Protein AF-0000000067827598 (afdb_homodimer)

Nearest PDB structures (foldseek):
  2auw-assembly1_B  TM=8.686E-01  e=7.154E-04  Nitrosomonas europaea
  5twb-assembly1_A  TM=6.878E-01  e=8.963E-01  Staphylococcus aureus subsp. aureus USA300
  2wv6-assembly2_E  TM=3.781E-01  e=1.624E+00  Citrobacter freundii
  3d0f-assembly1_B  TM=4.182E-01  e=2.613E+00  Nitrosomonas europaea ATCC 19718
  3ue1-assembly1_A  TM=3.881E-01  e=1.829E+00  Acinetobacter baumannii

Structure (mmCIF, N/CA/C/O backbone):
data_AF-0000000067827598-model_v1
#
loop_
_entity.id
_entity.type
_entity.pdbx_description
1 polymer 'Ssl3692 protein'
#
loop_
_atom_site.group_PDB
_atom_site.id
_atom_site.type_symbol
_atom_site.label_atom_id
_atom_site.label_alt_id
_atom_site.label_comp_id
_atom_site.label_asym_id
_atom_site.label_entity_id
_atom_site.label_seq_id
_atom_site.pdbx_PDB_ins_code
_atom_site.Cartn_x
_atom_site.Cartn_y
_atom_site.Cartn_z
_atom_site.occupancy
_atom_site.B_iso_or_equiv
_atom_site.auth_seq_id
_atom_site.auth_comp_id
_atom_site.auth_asym_id
_atom_site.auth_atom_id
_atom_site.pdbx_PDB_model_num
ATOM 1 N N . MET A 1 1 ? -24.5 -16.75 0.569 1 31 1 MET A N 1
ATOM 2 C CA . MET A 1 1 ? -24.031 -15.938 -0.555 1 31 1 MET A CA 1
ATOM 3 C C . MET A 1 1 ? -22.844 -15.078 -0.154 1 31 1 MET A C 1
ATOM 5 O O . MET A 1 1 ? -22.938 -14.25 0.756 1 31 1 MET A O 1
ATOM 9 N N . ASN A 1 2 ? -21.609 -15.5 -0.09 1 41.84 2 ASN A N 1
ATOM 10 C CA . ASN A 1 2 ? -20.453 -14.703 0.293 1 41.84 2 ASN A CA 1
ATOM 11 C C . ASN A 1 2 ? -20.453 -13.352 -0.406 1 41.84 2 ASN A C 1
ATOM 13 O O . ASN A 1 2 ? -20.266 -13.273 -1.623 1 41.84 2 ASN A O 1
ATOM 17 N N . SER A 1 3 ? -21.438 -12.531 -0.166 1 47.91 3 SER A N 1
ATOM 18 C CA . SER A 1 3 ? -21.656 -11.242 -0.818 1 47.91 3 SER A CA 1
ATOM 19 C C . SER A 1 3 ? -20.359 -10.445 -0.927 1 47.91 3 SER A C 1
ATOM 21 O O . SER A 1 3 ? -19.828 -9.977 0.081 1 47.91 3 SER A O 1
ATOM 23 N N . GLN A 1 4 ? -19.578 -10.898 -1.843 1 59.81 4 GLN A N 1
ATOM 24 C CA . GLN A 1 4 ? -18.344 -10.164 -2.145 1 59.81 4 GLN A CA 1
ATOM 25 C C . GLN A 1 4 ? -18.641 -8.695 -2.426 1 59.81 4 GLN A C 1
ATOM 27 O O . GLN A 1 4 ? -19.484 -8.375 -3.266 1 59.81 4 GLN A O 1
ATOM 32 N N . VAL A 1 5 ? -18.562 -7.73 -1.422 1 63.53 5 VAL A N 1
ATOM 33 C CA . VAL A 1 5 ? -18.734 -6.297 -1.637 1 63.53 5 VAL A CA 1
ATOM 34 C C . VAL A 1 5 ? -17.969 -5.871 -2.887 1 63.53 5 VAL A C 1
ATOM 36 O O . VAL A 1 5 ? -16.75 -6.105 -2.994 1 63.53 5 VAL A O 1
ATOM 39 N N . LYS A 1 6 ? -18.781 -5.66 -3.844 1 79.25 6 LYS A N 1
ATOM 40 C CA . LYS A 1 6 ? -18.188 -5.156 -5.074 1 79.25 6 LYS A CA 1
ATOM 41 C C . LYS A 1 6 ? -17.438 -3.852 -4.824 1 79.25 6 LYS A C 1
ATOM 43 O O . LYS A 1 6 ? -18.031 -2.857 -4.406 1 79.25 6 LYS A O 1
ATOM 48 N N . THR A 1 7 ? -16.156 -3.855 -4.941 1 88.25 7 THR A N 1
ATOM 49 C CA . THR A 1 7 ? -15.312 -2.676 -4.75 1 88.25 7 THR A CA 1
ATOM 50 C C . THR A 1 7 ? -14.953 -2.045 -6.09 1 88.25 7 THR A C 1
ATOM 52 O O . THR A 1 7 ? -15.016 -2.703 -7.129 1 88.25 7 THR A O 1
ATOM 55 N N . PRO A 1 8 ? -14.656 -0.75 -6 1 89.19 8 PRO A N 1
ATOM 56 C CA . PRO A 1 8 ? -14.266 -0.115 -7.258 1 89.19 8 PRO A CA 1
ATOM 57 C C . PRO A 1 8 ? -12.867 -0.529 -7.719 1 89.19 8 PRO A C 1
ATOM 59 O O . PRO A 1 8 ? -12.398 -0.077 -8.766 1 89.19 8 PRO A O 1
ATOM 62 N N . TRP A 1 9 ? -12.234 -1.304 -6.992 1 92 9 TRP A N 1
ATOM 63 C CA . TRP A 1 9 ? -10.922 -1.83 -7.359 1 92 9 TRP A CA 1
ATOM 64 C C . TRP A 1 9 ? -10.969 -3.348 -7.508 1 92 9 TRP A C 1
ATOM 66 O O . TRP A 1 9 ? -11.875 -4 -6.988 1 92 9 TRP A O 1
ATOM 76 N N . LEU A 1 10 ? -9.969 -3.848 -8.25 1 93.75 10 LEU A N 1
ATOM 77 C CA . LEU A 1 10 ? -9.852 -5.293 -8.406 1 93.75 10 LEU A CA 1
ATOM 78 C C . LEU A 1 10 ? -9.133 -5.91 -7.207 1 93.75 10 LEU A C 1
ATOM 80 O O . LEU A 1 10 ? -8.094 -5.402 -6.773 1 93.75 10 LEU A O 1
ATOM 84 N N . LYS A 1 11 ? -9.672 -6.953 -6.785 1 96.62 11 LYS A N 1
ATOM 85 C CA . LYS A 1 11 ? -9.094 -7.648 -5.637 1 96.62 11 LYS A CA 1
ATOM 86 C C . LYS A 1 11 ? -8.312 -8.883 -6.074 1 96.62 11 LYS A C 1
ATOM 88 O O . LYS A 1 11 ? -8.727 -9.594 -6.992 1 96.62 11 LYS A O 1
ATOM 93 N N . ALA A 1 12 ? -7.184 -9.102 -5.434 1 98.38 12 ALA A N 1
ATOM 94 C CA . ALA A 1 12 ? -6.57 -10.422 -5.531 1 98.38 12 ALA A CA 1
ATOM 95 C C . ALA A 1 12 ? -7.398 -11.469 -4.797 1 98.38 12 ALA A C 1
ATOM 97 O O . ALA A 1 12 ? -7.922 -11.211 -3.711 1 98.38 12 ALA A O 1
ATOM 98 N N . ILE A 1 13 ? -7.535 -12.656 -5.375 1 97.81 13 ILE A N 1
ATOM 99 C CA . ILE A 1 13 ? -8.336 -13.703 -4.746 1 97.81 13 ILE A CA 1
ATOM 100 C C . ILE A 1 13 ? -7.449 -14.914 -4.441 1 97.81 13 ILE A C 1
ATOM 102 O O . ILE A 1 13 ? -7.844 -15.805 -3.684 1 97.81 13 ILE A O 1
ATOM 106 N N . SER A 1 14 ? -6.277 -14.906 -5.016 1 98.5 14 SER A N 1
ATOM 107 C CA . SER A 1 14 ? -5.312 -15.953 -4.68 1 98.5 14 SER A CA 1
ATOM 108 C C . SER A 1 14 ? -3.883 -15.438 -4.809 1 98.5 14 SER A C 1
ATOM 110 O O . SER A 1 14 ? -3.605 -14.547 -5.613 1 98.5 14 SER A O 1
ATOM 112 N N . VAL A 1 15 ? -2.998 -16 -3.975 1 98.88 15 VAL A N 1
ATOM 113 C CA . VAL A 1 15 ? -1.575 -15.672 -4.008 1 98.88 15 VAL A CA 1
ATOM 114 C C . VAL A 1 15 ? -0.75 -16.938 -3.76 1 98.88 15 VAL A C 1
ATOM 116 O O . VAL A 1 15 ? -1.065 -17.719 -2.867 1 98.88 15 VAL A O 1
ATOM 119 N N . PHE A 1 16 ? 0.181 -17.094 -4.605 1 98.75 16 PHE A N 1
ATOM 120 C CA . PHE A 1 16 ? 1.115 -18.219 -4.492 1 98.75 16 PHE A CA 1
ATOM 121 C C . PHE A 1 16 ? 2.555 -17.734 -4.617 1 98.75 16 PHE A C 1
ATOM 123 O O . PHE A 1 16 ? 2.967 -17.266 -5.676 1 98.75 16 PHE A O 1
ATOM 130 N N . PRO A 1 17 ? 3.312 -17.859 -3.51 1 98.75 17 PRO A N 1
ATOM 131 C CA . PRO A 1 17 ? 4.711 -17.438 -3.578 1 98.75 17 PRO A CA 1
ATOM 132 C C . PRO A 1 17 ? 5.57 -18.344 -4.453 1 98.75 17 PRO A C 1
ATOM 134 O O . PRO A 1 17 ? 5.402 -19.562 -4.43 1 98.75 17 PRO A O 1
ATOM 137 N N . LEU A 1 18 ? 6.414 -17.703 -5.242 1 98.06 18 LEU A N 1
ATOM 138 C CA . LEU A 1 18 ? 7.391 -18.391 -6.09 1 98.06 18 LEU A CA 1
ATOM 139 C C . LEU A 1 18 ? 8.812 -18.078 -5.637 1 98.06 18 LEU A C 1
ATOM 141 O O . LEU A 1 18 ? 9.016 -17.359 -4.656 1 98.06 18 LEU A O 1
ATOM 145 N N . ASP A 1 19 ? 9.766 -18.656 -6.305 1 96.75 19 ASP A N 1
ATOM 146 C CA . ASP A 1 19 ? 11.164 -18.328 -6.031 1 96.75 19 ASP A CA 1
ATOM 147 C C . ASP A 1 19 ? 11.508 -16.922 -6.52 1 96.75 19 ASP A C 1
ATOM 149 O O . ASP A 1 19 ? 10.711 -16.297 -7.215 1 96.75 19 ASP A O 1
ATOM 153 N N . ASN A 1 20 ? 12.656 -16.359 -6.059 1 96.44 20 ASN A N 1
ATOM 154 C CA . ASN A 1 20 ? 13.211 -15.094 -6.52 1 96.44 20 ASN A CA 1
ATOM 155 C C . ASN A 1 20 ? 12.289 -13.922 -6.199 1 96.44 20 ASN A C 1
ATOM 157 O O . ASN A 1 20 ? 12.117 -13.016 -7.023 1 96.44 20 ASN A O 1
ATOM 161 N N . PHE A 1 21 ? 11.562 -14.078 -5.109 1 98.12 21 PHE A N 1
ATOM 162 C CA . PHE A 1 21 ? 10.742 -13.008 -4.559 1 98.12 21 PHE A CA 1
ATOM 163 C C . PHE A 1 21 ? 9.633 -12.625 -5.527 1 98.12 21 PHE A C 1
ATOM 165 O O . PHE A 1 21 ? 9.391 -11.438 -5.758 1 98.12 21 PHE A O 1
ATOM 172 N N . GLN A 1 22 ? 9.109 -13.695 -6.113 1 98.38 22 GLN A N 1
ATOM 173 C CA . GLN A 1 22 ? 7.969 -13.5 -7.004 1 98.38 22 GLN A CA 1
ATOM 174 C C . GLN A 1 22 ? 6.695 -14.086 -6.398 1 98.38 22 GLN A C 1
ATOM 176 O O . GLN A 1 22 ? 6.75 -15.016 -5.594 1 98.38 22 GLN A O 1
ATOM 181 N N . LEU A 1 23 ? 5.57 -13.477 -6.777 1 98.75 23 LEU A N 1
ATOM 182 C CA . LEU A 1 23 ? 4.246 -13.969 -6.41 1 98.75 23 LEU A CA 1
ATOM 183 C C . LEU A 1 23 ? 3.391 -14.203 -7.652 1 98.75 23 LEU A C 1
ATOM 185 O O . LEU A 1 23 ? 3.334 -13.352 -8.539 1 98.75 23 LEU A O 1
ATOM 189 N N . GLN A 1 24 ? 2.748 -15.344 -7.734 1 98.69 24 GLN A N 1
ATOM 190 C CA . GLN A 1 24 ? 1.65 -15.547 -8.672 1 98.69 24 GLN A CA 1
ATOM 191 C C . GLN A 1 24 ? 0.309 -15.195 -8.039 1 98.69 24 GLN A C 1
ATOM 193 O O . GLN A 1 24 ? -0.043 -15.734 -6.984 1 98.69 24 GLN A O 1
ATOM 198 N N . ILE A 1 25 ? -0.353 -14.305 -8.703 1 98.56 25 ILE A N 1
ATOM 199 C CA . ILE A 1 25 ? -1.642 -13.922 -8.133 1 98.56 25 ILE A CA 1
ATOM 200 C C . ILE A 1 25 ? -2.736 -14.078 -9.188 1 98.56 25 ILE A C 1
ATOM 202 O O . ILE A 1 25 ? -2.455 -14.078 -10.383 1 98.56 25 ILE A O 1
ATOM 206 N N . LYS A 1 26 ? -3.969 -14.234 -8.68 1 98.38 26 LYS A N 1
ATOM 207 C CA . LYS A 1 26 ? -5.184 -14.156 -9.484 1 98.38 26 LYS A CA 1
ATOM 208 C C . LYS A 1 26 ? -6.102 -13.039 -8.984 1 98.38 26 LYS A C 1
ATOM 210 O O . LYS A 1 26 ? -6.293 -12.883 -7.773 1 98.38 26 LYS A O 1
ATOM 215 N N . LEU A 1 27 ? -6.57 -12.312 -9.984 1 97.44 27 LEU A N 1
ATOM 216 C CA . LEU A 1 27 ? -7.527 -11.266 -9.656 1 97.44 27 LEU A CA 1
ATOM 217 C C . LEU A 1 27 ? -8.961 -11.766 -9.82 1 97.44 27 LEU A C 1
ATOM 219 O O . LEU A 1 27 ? -9.195 -12.789 -10.461 1 97.44 27 LEU A O 1
ATOM 223 N N . GLU A 1 28 ? -9.867 -11.094 -9.141 1 96.75 28 GLU A N 1
ATOM 224 C CA . GLU A 1 28 ? -11.266 -11.523 -9.133 1 96.75 28 GLU A CA 1
ATOM 225 C C . GLU A 1 28 ? -11.852 -11.492 -10.547 1 96.75 28 GLU A C 1
ATOM 227 O O . GLU A 1 28 ? -12.867 -12.148 -10.812 1 96.75 28 GLU A O 1
ATOM 232 N N . ASN A 1 29 ? -11.281 -10.734 -11.461 1 96.19 29 ASN A N 1
ATOM 233 C CA . ASN A 1 29 ? -11.766 -10.711 -12.836 1 96.19 29 ASN A CA 1
ATOM 234 C C . ASN A 1 29 ? -11.18 -11.859 -13.656 1 96.19 29 ASN A C 1
ATOM 236 O O . ASN A 1 29 ? -11.391 -11.93 -14.867 1 96.19 29 ASN A O 1
ATOM 240 N N . GLY A 1 30 ? -10.352 -12.594 -13.039 1 96.38 30 GLY A N 1
ATOM 241 C CA . GLY A 1 30 ? -9.805 -13.758 -13.695 1 96.38 30 GLY A CA 1
ATOM 242 C C . GLY A 1 30 ? -8.391 -13.547 -14.203 1 96.38 30 GLY A C 1
ATOM 243 O O . GLY A 1 30 ? -7.707 -14.5 -14.586 1 96.38 30 GLY A O 1
ATOM 244 N N . GLN A 1 31 ? -7.945 -12.344 -14.234 1 95.62 31 GLN A N 1
ATOM 245 C CA . GLN A 1 31 ? -6.578 -12.055 -14.664 1 95.62 31 GLN A CA 1
ATOM 246 C C . GLN A 1 31 ? -5.559 -12.672 -13.711 1 95.62 31 GLN A C 1
ATOM 248 O O . GLN A 1 31 ? -5.75 -12.648 -12.492 1 95.62 31 GLN A O 1
ATOM 253 N N . GLU A 1 32 ? -4.547 -13.211 -14.352 1 95.94 32 GLU A N 1
ATOM 254 C CA . GLU A 1 32 ? -3.43 -13.75 -13.586 1 95.94 32 GLU A CA 1
ATOM 255 C C . GLU A 1 32 ? -2.152 -12.953 -13.828 1 95.94 32 GLU A C 1
ATOM 257 O O . GLU A 1 32 ? -1.855 -12.578 -14.969 1 95.94 32 GLU A O 1
ATOM 262 N N . LEU A 1 33 ? -1.423 -12.641 -12.742 1 96.56 33 LEU A N 1
ATOM 263 C CA . LEU A 1 33 ? -0.202 -11.844 -12.82 1 96.56 33 LEU A CA 1
ATOM 264 C C . LEU A 1 33 ? 0.94 -12.531 -12.078 1 96.56 33 LEU A C 1
ATOM 266 O O . LEU A 1 33 ? 0.708 -13.25 -11.102 1 96.56 33 LEU A O 1
ATOM 270 N N . ILE A 1 34 ? 2.129 -12.367 -12.547 1 97.88 34 ILE A N 1
ATOM 271 C CA . ILE A 1 34 ? 3.342 -12.633 -11.781 1 97.88 34 ILE A CA 1
ATOM 272 C C . ILE A 1 34 ? 3.947 -11.312 -11.305 1 97.88 34 ILE A C 1
ATOM 274 O O . ILE A 1 34 ? 4.312 -10.461 -12.117 1 97.88 34 ILE A O 1
ATOM 278 N N . LEU A 1 35 ? 3.984 -11.141 -10.008 1 98.25 35 LEU A N 1
ATOM 279 C CA . LEU A 1 35 ? 4.602 -9.961 -9.406 1 98.25 35 LEU A CA 1
ATOM 280 C C . LEU A 1 35 ? 6.07 -10.219 -9.094 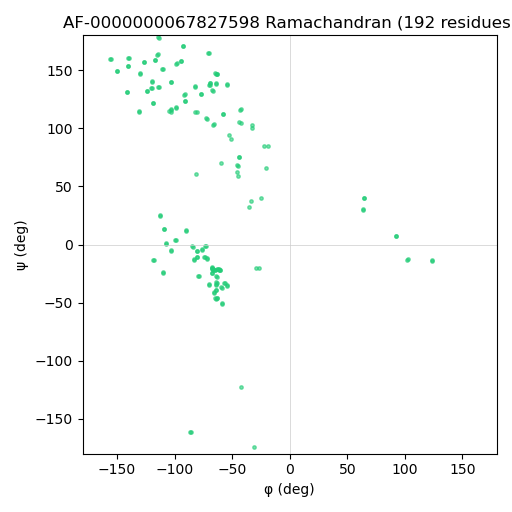1 98.25 35 LEU A C 1
ATOM 282 O O . LEU A 1 35 ? 6.414 -11.234 -8.484 1 98.25 35 LEU A O 1
ATOM 286 N N . ASP A 1 36 ? 6.914 -9.344 -9.539 1 97.75 36 ASP A N 1
ATOM 287 C CA . ASP A 1 36 ? 8.328 -9.391 -9.188 1 97.75 36 ASP A CA 1
ATOM 288 C C . ASP A 1 36 ? 8.68 -8.344 -8.133 1 97.75 36 ASP A C 1
ATOM 290 O O . ASP A 1 36 ? 8.648 -7.141 -8.414 1 97.75 36 ASP A O 1
ATOM 294 N N . LEU A 1 37 ? 9.07 -8.797 -6.93 1 97.69 37 LEU A N 1
ATOM 295 C CA . LEU A 1 37 ? 9.281 -7.871 -5.82 1 97.69 37 LEU A CA 1
ATOM 296 C C . LEU A 1 37 ? 10.766 -7.738 -5.496 1 97.69 37 LEU A C 1
ATOM 298 O O . LEU A 1 37 ? 11.133 -7.16 -4.473 1 97.69 37 LEU A O 1
ATOM 302 N N . GLN A 1 38 ? 11.555 -8.18 -6.316 1 96.44 38 GLN A N 1
ATOM 303 C CA . GLN A 1 38 ? 12.992 -8.18 -6.055 1 96.44 38 GLN A CA 1
ATOM 304 C C . GLN A 1 38 ? 13.5 -6.766 -5.805 1 96.44 38 GLN A C 1
ATOM 306 O O . GLN A 1 38 ? 14.156 -6.504 -4.793 1 96.44 38 GLN A O 1
ATOM 311 N N . THR A 1 39 ? 13.203 -5.824 -6.684 1 95.38 39 THR A N 1
ATOM 312 C CA . THR A 1 39 ? 13.727 -4.465 -6.617 1 95.38 39 THR A CA 1
ATOM 313 C C . THR A 1 39 ? 13.227 -3.756 -5.359 1 95.38 39 THR A C 1
ATOM 315 O O . THR A 1 39 ? 14.016 -3.154 -4.625 1 95.38 39 THR A O 1
ATOM 318 N N . ILE A 1 40 ? 11.914 -3.857 -5.074 1 95.06 40 ILE A N 1
ATOM 319 C CA . ILE A 1 40 ? 11.359 -3.119 -3.945 1 95.06 40 ILE A CA 1
ATOM 320 C C . ILE A 1 40 ? 11.867 -3.719 -2.637 1 95.06 40 ILE A C 1
ATOM 322 O O . ILE A 1 40 ? 12.109 -2.994 -1.667 1 95.06 40 ILE A O 1
ATOM 326 N N . ILE A 1 41 ? 12.055 -4.969 -2.576 1 96.56 41 ILE A N 1
ATOM 327 C CA . ILE A 1 41 ? 12.602 -5.621 -1.389 1 96.56 41 ILE A CA 1
ATOM 328 C C . ILE A 1 41 ? 14.023 -5.137 -1.137 1 96.56 41 ILE A C 1
ATOM 330 O O . ILE A 1 41 ? 14.422 -4.926 0.012 1 96.56 41 ILE A O 1
ATOM 334 N N . GLU A 1 42 ? 14.719 -4.871 -2.113 1 94.5 42 GLU A N 1
ATOM 335 C CA . GLU A 1 42 ? 16.109 -4.438 -2 1 94.5 42 GLU A CA 1
ATOM 336 C C . GLU A 1 42 ? 16.203 -2.955 -1.645 1 94.5 42 GLU A C 1
ATOM 338 O O . GLU A 1 42 ? 17.141 -2.527 -0.968 1 94.5 42 GLU A O 1
ATOM 343 N N . THR A 1 43 ? 15.227 -2.205 -2.008 1 93.94 43 THR A N 1
ATOM 344 C CA . THR A 1 43 ? 15.391 -0.756 -1.954 1 93.94 43 THR A CA 1
ATOM 345 C C . THR A 1 43 ? 14.539 -0.154 -0.84 1 93.94 43 THR A C 1
ATOM 347 O O . THR A 1 43 ? 14.836 0.938 -0.35 1 93.94 43 THR A O 1
ATOM 350 N N . ASN A 1 44 ? 13.508 -0.812 -0.464 1 93.12 44 ASN A N 1
ATOM 351 C CA . ASN A 1 44 ? 12.625 -0.281 0.567 1 93.12 44 ASN A CA 1
ATOM 352 C C . ASN A 1 44 ? 12.93 -0.883 1.935 1 93.12 44 ASN A C 1
ATOM 354 O O . ASN A 1 44 ? 12.672 -2.064 2.17 1 93.12 44 ASN A O 1
ATOM 358 N N . ASP A 1 45 ? 13.305 -0.057 2.844 1 91.62 45 ASP A N 1
ATOM 359 C CA . ASP A 1 45 ? 13.75 -0.505 4.16 1 91.62 45 ASP A CA 1
ATOM 360 C C . ASP A 1 45 ? 12.594 -1.118 4.949 1 91.62 45 ASP A C 1
ATOM 362 O O . ASP A 1 45 ? 12.812 -1.907 5.871 1 91.62 45 ASP A O 1
ATOM 366 N N . ASN A 1 46 ? 11.422 -0.787 4.586 1 93.44 46 ASN A N 1
ATOM 367 C CA . ASN A 1 46 ? 10.266 -1.325 5.293 1 93.44 46 ASN A CA 1
ATOM 368 C C . ASN A 1 46 ? 10.023 -2.791 4.941 1 93.44 46 ASN A C 1
ATOM 370 O O . ASN A 1 46 ? 9.242 -3.475 5.609 1 93.44 46 ASN A O 1
ATOM 374 N N . TYR A 1 47 ? 10.703 -3.279 3.939 1 96.88 47 TYR A N 1
ATOM 375 C CA . TYR A 1 47 ? 10.453 -4.641 3.473 1 96.88 47 TYR A CA 1
ATOM 376 C C . TYR A 1 47 ? 11.648 -5.539 3.754 1 96.88 47 TYR A C 1
ATOM 378 O O . TYR A 1 47 ? 11.828 -6.57 3.1 1 96.88 47 TYR A O 1
ATOM 386 N N . TRP A 1 48 ? 12.445 -5.195 4.723 1 95.75 48 TRP A N 1
ATOM 387 C CA . TRP A 1 48 ? 13.688 -5.914 4.988 1 95.75 48 TRP A CA 1
ATOM 388 C C . TRP A 1 48 ? 13.406 -7.359 5.387 1 95.75 48 TRP A C 1
ATOM 390 O O . TRP A 1 48 ? 14.164 -8.266 5.035 1 95.75 48 TRP A O 1
ATOM 400 N N . ARG A 1 49 ? 12.305 -7.695 6.074 1 97.94 49 ARG A N 1
ATOM 401 C CA . ARG A 1 49 ? 12 -9.055 6.5 1 97.94 49 ARG A CA 1
ATOM 402 C C . ARG A 1 49 ? 11.703 -9.953 5.305 1 97.94 49 ARG A C 1
ATOM 404 O O . ARG A 1 49 ? 11.891 -11.172 5.367 1 97.94 49 ARG A O 1
ATOM 411 N N . LEU A 1 50 ? 11.289 -9.352 4.234 1 98.5 50 LEU A N 1
ATOM 412 C CA . LEU A 1 50 ? 10.914 -10.109 3.045 1 98.5 50 LEU A CA 1
ATOM 413 C C . LEU A 1 50 ? 12.156 -10.688 2.363 1 98.5 50 LEU A C 1
ATOM 415 O O . LEU A 1 50 ? 12.047 -11.57 1.511 1 98.5 50 LEU A O 1
ATOM 419 N N . LYS A 1 51 ? 13.305 -10.188 2.809 1 98 51 LYS A N 1
ATOM 420 C CA . LYS A 1 51 ? 14.539 -10.742 2.266 1 98 51 LYS A CA 1
ATOM 421 C C . LYS A 1 51 ? 14.734 -12.195 2.703 1 98 51 LYS A C 1
ATOM 423 O O . LYS A 1 51 ? 15.523 -12.93 2.109 1 98 51 LYS A O 1
ATOM 428 N N . ASN A 1 52 ? 14.055 -12.516 3.73 1 98.31 52 ASN A N 1
ATOM 429 C CA . ASN A 1 52 ? 14.016 -13.914 4.16 1 98.31 52 ASN A CA 1
ATOM 430 C C . ASN A 1 52 ? 1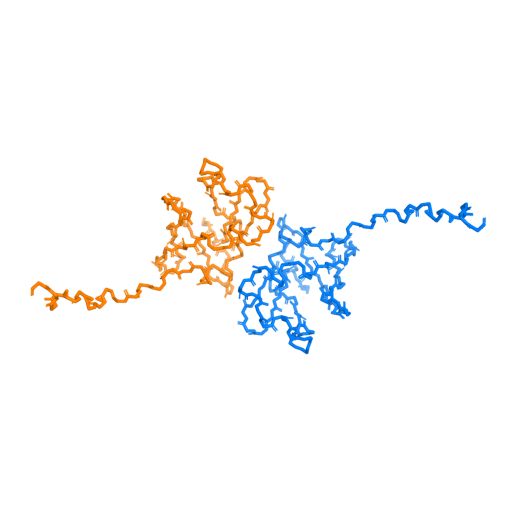3.016 -14.719 3.348 1 98.31 52 ASN A C 1
ATOM 432 O O . ASN A 1 52 ? 11.805 -14.516 3.465 1 98.31 52 ASN A O 1
ATOM 436 N N . PRO A 1 53 ? 13.547 -15.672 2.578 1 97.94 53 PRO A N 1
ATOM 437 C CA . PRO A 1 53 ? 12.648 -16.406 1.69 1 97.94 53 PRO A CA 1
ATOM 438 C C . PRO A 1 53 ? 11.547 -17.141 2.449 1 97.94 53 PRO A C 1
ATOM 440 O O . PRO A 1 53 ? 10.422 -17.266 1.945 1 97.94 53 PRO A O 1
ATOM 443 N N . ARG A 1 54 ? 11.836 -17.672 3.582 1 98.44 54 ARG A N 1
ATOM 444 C CA . ARG A 1 54 ? 10.82 -18.359 4.367 1 98.44 54 ARG A CA 1
ATOM 445 C C . ARG A 1 54 ? 9.711 -17.406 4.789 1 98.44 54 ARG A C 1
ATOM 447 O O . ARG A 1 54 ? 8.531 -17.766 4.746 1 98.44 54 ARG A O 1
ATOM 454 N N . TYR A 1 55 ? 10.039 -16.266 5.266 1 98.81 55 TYR A N 1
ATOM 455 C CA . TYR A 1 55 ? 9.047 -15.258 5.637 1 98.81 55 TYR A CA 1
ATOM 456 C C . TYR A 1 55 ? 8.297 -14.766 4.41 1 98.81 55 TYR A C 1
ATOM 458 O O . TYR A 1 55 ? 7.074 -14.594 4.453 1 98.81 55 TYR A O 1
ATOM 466 N N . PHE A 1 56 ? 9.039 -14.555 3.285 1 98.81 56 PHE A N 1
ATOM 467 C CA . PHE A 1 56 ? 8.43 -14.109 2.037 1 98.81 56 PHE A CA 1
ATOM 468 C C . PHE A 1 56 ? 7.293 -15.039 1.626 1 98.81 56 PHE A C 1
ATOM 470 O O . PHE A 1 56 ? 6.258 -14.586 1.136 1 98.81 56 PHE A O 1
ATOM 477 N N . ARG A 1 57 ? 7.41 -16.234 1.864 1 98.81 57 ARG A N 1
ATOM 478 C CA . ARG A 1 57 ? 6.465 -17.25 1.405 1 98.81 57 ARG A CA 1
ATOM 479 C C . ARG A 1 57 ? 5.188 -17.219 2.242 1 98.81 57 ARG A C 1
ATOM 481 O O . ARG A 1 57 ? 4.227 -17.938 1.938 1 98.81 57 ARG A O 1
ATOM 488 N N . GLN A 1 58 ? 5.125 -16.453 3.217 1 98.81 58 GLN A N 1
ATOM 489 C CA . GLN A 1 58 ? 3.953 -16.391 4.082 1 98.81 58 GLN A CA 1
ATOM 490 C C . GLN A 1 58 ? 2.949 -15.359 3.572 1 98.81 58 GLN A C 1
ATOM 492 O O . GLN A 1 58 ? 1.979 -15.039 4.258 1 98.81 58 GLN A O 1
ATOM 497 N N . ALA A 1 59 ? 3.145 -14.898 2.385 1 98.88 59 ALA A N 1
ATOM 498 C CA . ALA A 1 59 ? 2.238 -13.938 1.765 1 98.88 59 ALA A CA 1
ATOM 499 C C . ALA A 1 59 ? 0.802 -14.453 1.771 1 98.88 59 ALA A C 1
ATOM 501 O O . ALA A 1 59 ? 0.558 -15.625 1.505 1 98.88 59 ALA A O 1
ATOM 502 N N . GLN A 1 60 ? -0.115 -13.516 2.1 1 98.69 60 GLN A N 1
ATOM 503 C CA . GLN A 1 60 ? -1.541 -13.82 2.096 1 98.69 60 GLN A CA 1
ATOM 504 C 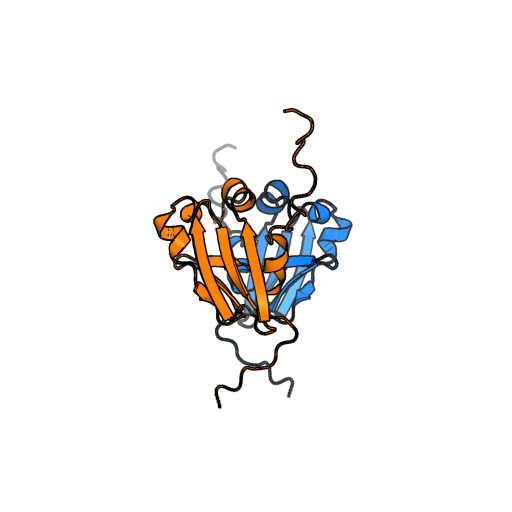C . GLN A 1 60 ? -2.354 -12.664 1.525 1 98.69 60 GLN A C 1
ATOM 506 O O . GLN A 1 60 ? -1.895 -11.523 1.52 1 98.69 60 GLN A O 1
ATOM 511 N N . ILE A 1 61 ? -3.564 -13.008 1.109 1 98.44 61 ILE A N 1
ATOM 512 C CA . ILE A 1 61 ? -4.488 -11.961 0.683 1 98.44 61 ILE A CA 1
ATOM 513 C C . ILE A 1 61 ? -5.074 -11.266 1.906 1 98.44 61 ILE A C 1
ATOM 515 O O . ILE A 1 61 ? -5.516 -11.922 2.854 1 98.44 61 ILE A O 1
ATOM 519 N N . ASP A 1 62 ? -4.98 -9.992 1.841 1 96.5 62 ASP A N 1
ATOM 520 C CA . ASP A 1 62 ? -5.57 -9.258 2.957 1 96.5 62 ASP A CA 1
ATOM 521 C C . ASP A 1 62 ? -7.02 -8.875 2.658 1 96.5 62 ASP A C 1
ATOM 523 O O . ASP A 1 62 ? -7.516 -9.117 1.557 1 96.5 62 ASP A O 1
ATOM 527 N N . PRO A 1 63 ? -7.812 -8.352 3.615 1 92.56 63 PRO A N 1
ATOM 528 C CA . PRO A 1 63 ? -9.242 -8.078 3.461 1 92.56 63 PRO A CA 1
ATOM 529 C C . PRO A 1 63 ? -9.539 -7.07 2.352 1 92.56 63 PRO A C 1
ATOM 531 O O . PRO A 1 63 ? -10.648 -7.031 1.823 1 92.56 63 PRO A O 1
ATOM 534 N N . LEU A 1 64 ? -8.594 -6.262 1.976 1 92.94 64 LEU A N 1
ATOM 535 C CA . LEU A 1 64 ? -8.766 -5.266 0.924 1 92.94 64 LEU A CA 1
ATOM 536 C C . LEU A 1 64 ? -8.562 -5.887 -0.453 1 92.94 64 LEU A C 1
ATOM 538 O O . LEU A 1 64 ? -8.875 -5.266 -1.472 1 92.94 64 LEU A O 1
ATOM 542 N N . GLY A 1 65 ? -8.031 -7.074 -0.438 1 96.31 65 GLY A N 1
ATOM 543 C CA . GLY A 1 65 ? -7.68 -7.707 -1.699 1 96.31 65 GLY A CA 1
ATOM 544 C C . GLY A 1 65 ? -6.246 -7.441 -2.119 1 96.31 65 GLY A C 1
ATOM 545 O O . GLY A 1 65 ? -5.883 -7.66 -3.277 1 96.31 65 GLY A O 1
ATOM 546 N N . GLY A 1 66 ? -5.449 -6.848 -1.313 1 97.81 66 GLY A N 1
ATOM 547 C CA . GLY A 1 66 ? -4.012 -6.746 -1.5 1 97.81 66 GLY A CA 1
ATOM 548 C C . GLY A 1 66 ? -3.256 -7.949 -0.966 1 97.81 66 GLY A C 1
ATOM 549 O O . GLY A 1 66 ? -3.797 -9.055 -0.909 1 97.81 66 GLY A O 1
ATOM 550 N N . ILE A 1 67 ? -1.988 -7.75 -0.752 1 98.75 67 ILE A N 1
ATOM 551 C CA . ILE A 1 67 ? -1.146 -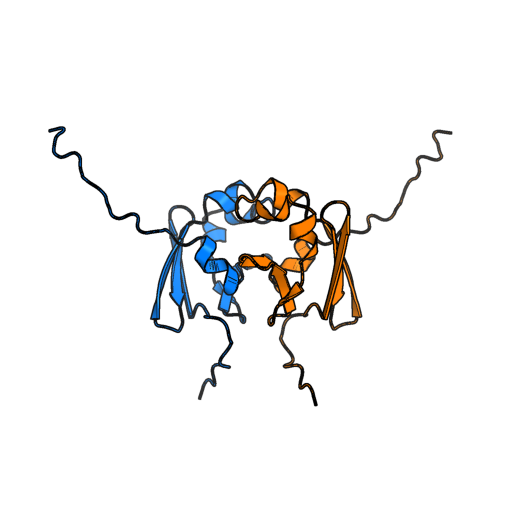8.797 -0.185 1 98.75 67 ILE A CA 1
ATOM 552 C C . ILE A 1 67 ? -0.541 -8.32 1.132 1 98.75 67 ILE A C 1
ATOM 554 O O . ILE A 1 67 ? -0.123 -7.164 1.245 1 98.75 67 ILE A O 1
ATOM 558 N N . ALA A 1 68 ? -0.48 -9.211 2.082 1 98.5 68 ALA A N 1
ATOM 559 C CA . ALA A 1 68 ? 0.077 -8.859 3.387 1 98.5 68 ALA A CA 1
ATOM 560 C C . ALA A 1 68 ? 0.92 -10 3.947 1 98.5 68 ALA A C 1
ATOM 562 O O . ALA A 1 68 ? 0.692 -11.172 3.621 1 98.5 68 ALA A O 1
ATOM 563 N N . TRP A 1 69 ? 1.877 -9.672 4.789 1 98.62 69 TRP A N 1
ATOM 564 C CA . TRP A 1 69 ? 2.688 -10.609 5.555 1 98.62 69 TRP A CA 1
ATOM 565 C C . TRP A 1 69 ? 2.424 -10.461 7.051 1 98.62 69 TRP A C 1
ATOM 567 O O . TRP A 1 69 ? 1.876 -9.453 7.496 1 98.62 69 TRP A O 1
ATOM 577 N N . PRO A 1 70 ? 2.824 -11.422 7.84 1 98 70 PRO A N 1
ATOM 578 C CA . PRO A 1 70 ? 2.445 -11.484 9.258 1 98 70 PRO A CA 1
ATOM 579 C C . PRO A 1 70 ? 2.992 -10.305 10.062 1 98 70 PRO A C 1
ATOM 581 O O . PRO A 1 70 ? 2.363 -9.875 11.031 1 98 70 PRO A O 1
ATOM 584 N N . GLU A 1 71 ? 4.09 -9.742 9.625 1 97.19 71 GLU A N 1
ATOM 585 C CA . GLU A 1 71 ? 4.723 -8.742 10.484 1 97.19 71 GLU A CA 1
ATOM 586 C C . GLU A 1 71 ? 4.371 -7.328 10.039 1 97.19 71 GLU A C 1
ATOM 588 O O . GLU A 1 71 ? 4.93 -6.355 10.547 1 97.19 71 GLU A O 1
ATOM 593 N N . GLY A 1 72 ? 3.531 -7.156 9.047 1 95.69 72 GLY A N 1
ATOM 594 C CA . GLY A 1 72 ? 2.969 -5.836 8.828 1 95.69 72 GLY A CA 1
ATOM 595 C C . GLY A 1 72 ? 3.221 -5.305 7.43 1 95.69 72 GLY A C 1
ATOM 596 O O . GLY A 1 72 ? 2.596 -4.328 7.008 1 95.69 72 GLY A O 1
ATOM 597 N N . GLU A 1 73 ? 4.125 -5.918 6.668 1 97.19 73 GLU A N 1
ATOM 598 C CA . GLU A 1 73 ? 4.309 -5.5 5.281 1 97.19 73 GLU A CA 1
ATOM 599 C C . GLU A 1 73 ? 3.053 -5.762 4.457 1 97.19 73 GLU A C 1
ATOM 601 O O . GLU A 1 73 ? 2.322 -6.719 4.711 1 97.19 73 GLU A O 1
ATOM 606 N N . ASP A 1 74 ? 2.816 -4.887 3.494 1 97.5 74 ASP A N 1
ATOM 607 C CA . ASP A 1 74 ? 1.665 -5.129 2.633 1 97.5 74 ASP A CA 1
ATOM 608 C C . ASP A 1 74 ? 1.849 -4.461 1.271 1 97.5 74 ASP A C 1
ATOM 610 O O . ASP A 1 74 ? 2.783 -3.68 1.077 1 97.5 74 ASP A O 1
ATOM 614 N N . LEU A 1 75 ? 1.146 -4.898 0.315 1 97.62 75 LEU A N 1
ATOM 615 C CA . LEU A 1 75 ? 0.913 -4.309 -0.999 1 97.62 75 LEU A CA 1
ATOM 616 C C . LEU A 1 75 ? -0.568 -4.008 -1.206 1 97.62 75 LEU A C 1
ATOM 618 O O . LEU A 1 75 ? -1.403 -4.914 -1.132 1 97.62 75 LEU A O 1
ATOM 622 N N . SER A 1 76 ? -0.86 -2.738 -1.474 1 97.44 76 SER A N 1
ATOM 623 C CA . SER A 1 76 ? -2.242 -2.357 -1.745 1 97.44 76 SER A CA 1
ATOM 624 C C . SER A 1 76 ? -2.766 -3.035 -3.008 1 97.44 76 SER A C 1
ATOM 626 O O . SER A 1 76 ? -2.016 -3.238 -3.965 1 97.44 76 SER A O 1
ATOM 628 N N . PRO A 1 77 ? -4.117 -3.34 -2.967 1 97.25 77 PRO A N 1
ATOM 629 C CA . PRO A 1 77 ? -4.684 -3.883 -4.207 1 97.25 77 PRO A CA 1
ATOM 630 C C . PRO A 1 77 ? -4.477 -2.959 -5.402 1 97.25 77 PRO A C 1
ATOM 632 O O . PRO A 1 77 ? -4.238 -3.432 -6.52 1 97.25 77 PRO A O 1
ATOM 635 N N . THR A 1 78 ? -4.48 -1.677 -5.195 1 95 78 THR A N 1
ATOM 636 C CA . THR A 1 78 ? -4.371 -0.713 -6.285 1 95 78 THR A CA 1
ATOM 637 C C . THR A 1 78 ? -2.918 -0.542 -6.715 1 95 78 THR A C 1
ATOM 639 O O . THR A 1 78 ? -2.641 0.025 -7.773 1 95 78 THR A O 1
ATOM 642 N N . GLY A 1 79 ? -1.996 -1.075 -5.945 1 95.44 79 GLY A N 1
ATOM 643 C CA . GLY A 1 79 ? -0.581 -0.959 -6.262 1 95.44 79 GLY A CA 1
ATOM 644 C C . GLY A 1 79 ? 0.005 -2.227 -6.852 1 95.44 79 GLY A C 1
ATOM 645 O O . GLY A 1 79 ? 1.133 -2.225 -7.352 1 95.44 79 GLY A O 1
ATOM 646 N N . LEU A 1 80 ? -0.725 -3.293 -6.945 1 97.12 80 LEU A N 1
ATOM 647 C CA . LEU A 1 80 ? -0.192 -4.602 -7.312 1 97.12 80 LEU A CA 1
ATOM 648 C C . LEU A 1 80 ? 0.366 -4.586 -8.727 1 97.12 80 LEU A C 1
ATOM 650 O O . LEU A 1 80 ? 1.422 -5.164 -8.992 1 97.12 80 LEU A O 1
ATOM 654 N N . GLU A 1 81 ? -0.294 -3.91 -9.602 1 94.56 81 GLU A N 1
ATOM 655 C CA . GLU A 1 81 ? 0.09 -3.945 -11.016 1 94.56 81 GLU A CA 1
ATOM 656 C C . GLU A 1 81 ? 1.469 -3.328 -11.227 1 94.56 81 GLU A C 1
ATOM 658 O O . GLU A 1 81 ? 2.131 -3.604 -12.227 1 94.56 81 GLU A O 1
ATOM 663 N N . ARG A 1 82 ? 1.896 -2.512 -10.32 1 94.19 82 ARG A N 1
ATOM 664 C CA . ARG A 1 82 ? 3.203 -1.869 -10.414 1 94.19 82 ARG A CA 1
ATOM 665 C C . ARG A 1 82 ? 4.324 -2.902 -10.375 1 94.19 82 ARG A C 1
ATOM 667 O O . ARG A 1 82 ? 5.43 -2.645 -10.852 1 94.19 82 ARG A O 1
ATOM 674 N N . TYR A 1 83 ? 4.027 -4.066 -9.852 1 96.38 83 TYR A N 1
ATOM 675 C CA . TYR A 1 83 ? 5.059 -5.078 -9.664 1 96.38 83 TYR A CA 1
ATOM 676 C C . TYR A 1 83 ? 4.902 -6.215 -10.664 1 96.38 83 TYR A C 1
ATOM 678 O O . TYR A 1 83 ? 5.656 -7.191 -10.633 1 96.38 83 TYR A O 1
ATOM 686 N N . ALA A 1 84 ? 3.871 -6.098 -11.555 1 96.25 84 ALA A N 1
ATOM 687 C CA . ALA A 1 84 ? 3.605 -7.152 -12.531 1 96.25 84 ALA A CA 1
ATOM 688 C C . ALA A 1 84 ? 4.738 -7.262 -13.547 1 96.25 84 ALA A C 1
ATOM 690 O O . ALA A 1 84 ? 5.203 -6.25 -14.078 1 96.25 84 ALA A O 1
ATOM 691 N N . LYS A 1 85 ? 5.129 -8.461 -13.734 1 90.25 85 LYS A N 1
ATOM 692 C CA . LYS A 1 85 ? 6.145 -8.727 -14.75 1 90.25 85 LYS A CA 1
ATOM 693 C C . LYS A 1 85 ? 5.574 -8.578 -16.156 1 90.25 85 LYS A C 1
ATOM 695 O O . LYS A 1 85 ? 4.484 -9.078 -16.438 1 90.25 85 LYS A O 1
ATOM 700 N N . ILE A 1 86 ? 5.996 -7.512 -16.766 1 72.06 86 ILE A N 1
ATOM 701 C CA . ILE A 1 86 ? 5.555 -7.391 -18.156 1 72.06 86 ILE A CA 1
ATOM 702 C C . ILE A 1 86 ? 6.203 -8.492 -18.984 1 72.06 86 ILE A C 1
ATOM 704 O O . ILE A 1 86 ? 7.414 -8.703 -18.922 1 72.06 86 ILE A O 1
ATOM 708 N N . ALA A 1 87 ? 5.32 -9.5 -19.25 1 60.66 87 ALA A N 1
ATOM 709 C CA . ALA A 1 87 ? 5.809 -10.523 -20.172 1 60.66 87 ALA A CA 1
ATOM 710 C C . ALA A 1 87 ? 6.504 -9.891 -21.375 1 60.66 87 ALA A C 1
ATOM 712 O O . ALA A 1 87 ? 5.965 -8.977 -22.016 1 60.66 87 ALA A O 1
ATOM 713 N N . PHE A 1 88 ? 7.652 -9.266 -21.141 1 53.34 88 PHE A N 1
ATOM 714 C CA . PHE A 1 88 ? 8.234 -8.891 -22.422 1 53.34 88 PHE A CA 1
ATOM 715 C C . PHE A 1 88 ? 8.086 -10.023 -23.438 1 53.34 88 PHE A C 1
ATOM 717 O O . PHE A 1 88 ? 8.125 -11.195 -23.062 1 53.34 88 PHE A O 1
ATOM 724 N N . PRO A 1 89 ? 7.406 -9.805 -24.438 1 46.66 89 PRO A N 1
ATOM 725 C CA . PRO A 1 89 ? 7.508 -10.805 -25.5 1 46.66 89 PRO A CA 1
ATOM 726 C C . PRO A 1 89 ? 8.891 -11.438 -25.578 1 46.66 89 PRO A C 1
ATOM 728 O O . PRO A 1 89 ? 9.898 -10.758 -25.359 1 46.66 89 PRO A O 1
ATOM 731 N N . SER A 1 90 ? 9.062 -12.617 -25.094 1 44.47 90 SER A N 1
ATOM 732 C CA . SER A 1 90 ? 10.289 -13.25 -25.562 1 44.47 90 SER A CA 1
ATOM 733 C C . SER A 1 90 ? 10.789 -12.609 -26.859 1 44.47 90 SER A C 1
ATOM 735 O O . SER A 1 90 ? 10.148 -12.727 -27.906 1 44.47 90 SER A O 1
ATOM 737 N N . THR A 1 91 ? 11.18 -11.523 -27.016 1 44.03 91 THR A N 1
ATOM 738 C CA . THR A 1 91 ? 11.883 -11.273 -28.266 1 44.03 91 THR A CA 1
ATOM 739 C C . THR A 1 91 ? 12.617 -12.523 -28.734 1 44.03 91 THR A C 1
ATOM 741 O O . THR A 1 91 ? 12.812 -13.461 -27.953 1 44.03 91 THR A O 1
ATOM 744 N N . ILE A 1 92 ? 13.508 -12.383 -29.969 1 41.72 92 ILE A N 1
ATOM 745 C CA . ILE A 1 92 ? 14.305 -13.008 -31.016 1 41.72 92 ILE A CA 1
ATOM 746 C C . ILE A 1 92 ? 15.438 -13.82 -30.391 1 41.72 92 ILE A C 1
ATOM 748 O O . ILE A 1 92 ? 16.281 -13.266 -29.688 1 41.72 92 ILE A O 1
ATOM 752 N N . ASN A 1 93 ? 15.297 -14.859 -29.766 1 40.41 93 ASN A N 1
ATOM 753 C CA . ASN A 1 93 ? 16.422 -15.773 -29.938 1 40.41 93 ASN A CA 1
ATOM 754 C C . ASN A 1 93 ? 17.25 -15.422 -31.172 1 40.41 93 ASN A C 1
ATOM 756 O O . ASN A 1 93 ? 16.703 -15.359 -32.281 1 40.41 93 ASN A O 1
ATOM 760 N N . ASP A 1 94 ? 18.234 -14.484 -31.109 1 42.44 94 ASP A N 1
ATOM 761 C CA . ASP A 1 94 ? 19.344 -14.508 -32.062 1 42.44 94 ASP A CA 1
ATOM 762 C C . ASP A 1 94 ? 19.703 -15.938 -32.438 1 42.44 94 ASP A C 1
ATOM 764 O O . ASP A 1 94 ? 20.266 -16.688 -31.641 1 42.44 94 ASP A O 1
ATOM 768 N N . GLY A 1 95 ? 18.797 -16.859 -32.594 1 39.41 95 GLY A N 1
ATOM 769 C CA . GLY A 1 95 ? 19.172 -17.984 -33.438 1 39.41 95 GLY A CA 1
ATOM 770 C C . GLY A 1 95 ? 20.219 -17.625 -34.469 1 39.41 95 GLY A C 1
ATOM 771 O O . GLY A 1 95 ? 20.578 -18.453 -35.312 1 39.41 95 GLY A O 1
ATOM 772 N N . LEU A 1 96 ? 20.359 -16.297 -34.781 1 40.41 96 LEU A N 1
ATOM 773 C CA . LEU A 1 96 ? 21.453 -16.156 -35.75 1 40.41 96 LEU A CA 1
ATOM 774 C C . LEU A 1 96 ? 22.797 -16.5 -35.094 1 40.41 96 LEU A C 1
ATOM 776 O O . LEU A 1 96 ? 23.797 -16.641 -35.781 1 40.41 96 LEU A O 1
ATOM 780 N N . MET A 1 97 ? 22.844 -16.438 -33.719 1 37.59 97 MET A N 1
ATOM 781 C CA . MET A 1 97 ? 24.25 -16.656 -33.438 1 37.59 97 MET A CA 1
ATOM 782 C C . MET A 1 97 ? 24.594 -18.141 -33.5 1 37.59 97 MET A C 1
ATOM 784 O O . MET A 1 97 ? 25.75 -18.531 -33.312 1 37.59 97 MET A O 1
ATOM 788 N N . SER A 1 98 ? 23.75 -19.094 -33.656 1 27.45 98 SER A N 1
ATOM 789 C CA . SER A 1 98 ? 24.484 -20.297 -34.031 1 27.45 98 SER A CA 1
ATOM 790 C C . SER A 1 98 ? 24.984 -20.188 -35.469 1 27.45 98 SER A C 1
ATOM 792 O O . SER A 1 98 ? 24.344 -19.531 -36.312 1 27.45 98 SER A O 1
ATOM 794 N N . MET B 1 1 ? -27.422 9.195 5.422 1 30.53 1 MET B N 1
ATOM 795 C CA . MET B 1 1 ? -26.531 8.586 6.402 1 30.53 1 MET B CA 1
ATOM 796 C C . MET B 1 1 ? -25.234 8.109 5.742 1 30.53 1 MET B C 1
ATOM 798 O O . MET B 1 1 ? -25.281 7.273 4.84 1 30.53 1 MET B O 1
ATOM 802 N N . ASN B 1 2 ? -24.25 8.875 5.449 1 41.47 2 ASN B N 1
ATOM 803 C CA . ASN B 1 2 ? -23 8.445 4.828 1 41.47 2 ASN B CA 1
ATOM 804 C C . ASN B 1 2 ? -22.453 7.176 5.477 1 41.47 2 ASN B C 1
ATOM 806 O O . ASN B 1 2 ? -22.016 7.203 6.629 1 41.47 2 ASN B O 1
ATOM 810 N N . SER B 1 3 ? -23.203 6.113 5.461 1 48.12 3 SER B N 1
ATOM 811 C CA . SER B 1 3 ? -22.906 4.852 6.133 1 48.12 3 SER B CA 1
ATOM 812 C C . SER B 1 3 ? -21.453 4.453 5.934 1 48.12 3 SER B C 1
ATOM 814 O O . SER B 1 3 ? -21.047 4.113 4.82 1 48.12 3 SER B O 1
ATOM 816 N N . GLN B 1 4 ? -20.641 5.125 6.648 1 59.19 4 GLN B N 1
ATOM 817 C CA . GLN B 1 4 ? -19.219 4.766 6.664 1 59.19 4 GLN B CA 1
ATOM 818 C C . GLN B 1 4 ? -19.031 3.277 6.949 1 59.19 4 GLN B C 1
ATOM 820 O O . GLN B 1 4 ? -19.547 2.762 7.945 1 59.19 4 GLN B O 1
ATOM 825 N N . VAL B 1 5 ? -18.969 2.309 5.902 1 63.69 5 VAL B N 1
ATOM 826 C CA . VAL B 1 5 ? -18.688 0.89 6.094 1 63.69 5 VAL B CA 1
ATOM 827 C C . VAL B 1 5 ? -17.547 0.718 7.098 1 63.69 5 VAL B C 1
ATOM 829 O O . VAL B 1 5 ? -16.469 1.263 6.906 1 63.69 5 VAL B O 1
ATOM 832 N N . LYS B 1 6 ? -18.031 0.33 8.242 1 79.38 6 LYS B N 1
ATOM 833 C CA . LYS B 1 6 ? -17.031 0.042 9.258 1 79.38 6 LYS B CA 1
ATOM 834 C C . LYS B 1 6 ? -16.062 -1.028 8.781 1 79.38 6 LYS B C 1
ATOM 836 O O . LYS B 1 6 ? -16.453 -2.154 8.484 1 79.38 6 LYS B O 1
ATOM 841 N N . THR B 1 7 ? -14.844 -0.674 8.57 1 88.31 7 THR B N 1
ATOM 842 C CA . 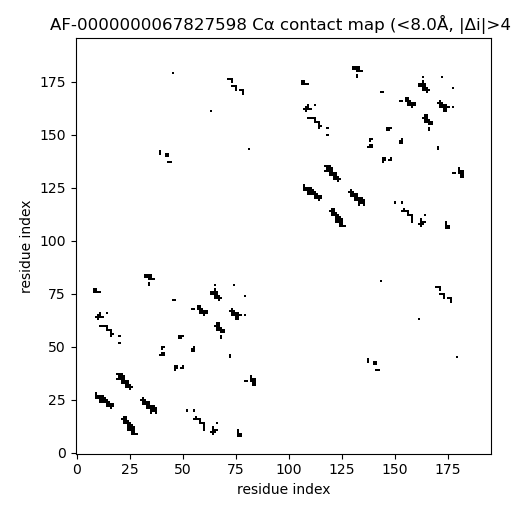THR B 1 7 ? -13.805 -1.597 8.133 1 88.31 7 THR B CA 1
ATOM 843 C C . THR B 1 7 ? -12.969 -2.068 9.32 1 88.31 7 THR B C 1
ATOM 845 O O . THR B 1 7 ? -12.938 -1.419 10.367 1 88.31 7 THR B O 1
ATOM 848 N N . PRO B 1 8 ? -12.375 -3.248 9.094 1 89.19 8 PRO B N 1
ATOM 849 C CA . PRO B 1 8 ? -11.531 -3.719 10.195 1 89.19 8 PRO B CA 1
ATOM 850 C C . PRO B 1 8 ? -10.227 -2.938 10.305 1 89.19 8 PRO B C 1
ATOM 852 O O . PRO B 1 8 ? -9.414 -3.207 11.195 1 89.19 8 PRO B O 1
ATOM 855 N N . TRP B 1 9 ? -10.008 -2.041 9.469 1 91.94 9 TRP B N 1
ATOM 856 C CA . TRP B 1 9 ? -8.828 -1.179 9.516 1 91.94 9 TRP B CA 1
ATOM 857 C C . TRP B 1 9 ? -9.227 0.277 9.727 1 91.94 9 TRP B C 1
ATOM 859 O O . TRP B 1 9 ? -10.375 0.657 9.469 1 91.94 9 TRP B O 1
ATOM 869 N N . LEU B 1 10 ? -8.25 1.048 10.227 1 93.69 10 LEU B N 1
ATOM 870 C CA . LEU B 1 10 ? -8.477 2.479 10.406 1 93.69 10 LEU B CA 1
ATOM 871 C C . LEU B 1 10 ? -8.266 3.23 9.094 1 93.69 10 LEU B C 1
ATOM 873 O O . LEU B 1 10 ? -7.281 2.998 8.391 1 93.69 10 LEU B O 1
ATOM 877 N N . LYS B 1 11 ? -9.141 4.086 8.867 1 96.62 11 LYS B N 1
ATOM 878 C CA . LYS B 1 11 ? -9.078 4.871 7.637 1 96.62 11 LYS B CA 1
ATOM 879 C C . LYS B 1 11 ? -8.562 6.281 7.91 1 96.62 11 LYS B C 1
ATOM 881 O O . LYS B 1 11 ? -8.906 6.887 8.93 1 96.62 11 LYS B O 1
ATOM 886 N N . ALA B 1 12 ? -7.734 6.773 7.016 1 98.38 12 ALA B N 1
ATOM 887 C CA . ALA B 1 12 ? -7.48 8.211 7.004 1 98.38 12 ALA B CA 1
ATOM 888 C C . ALA B 1 12 ? -8.711 8.984 6.539 1 98.38 12 ALA B C 1
ATOM 890 O O . ALA B 1 12 ? -9.406 8.555 5.613 1 98.38 12 ALA B O 1
ATOM 891 N N . ILE B 1 13 ? -9.008 10.109 7.18 1 97.81 13 ILE B N 1
ATOM 892 C CA . ILE B 1 13 ? -10.18 10.891 6.809 1 97.81 13 ILE B CA 1
ATOM 893 C C . ILE B 1 13 ? -9.758 12.273 6.336 1 97.81 13 ILE B C 1
ATOM 895 O O . ILE B 1 13 ? -10.547 13.008 5.734 1 97.81 13 ILE B O 1
ATOM 899 N N . SER B 1 14 ? -8.516 12.609 6.59 1 98.5 14 SER B N 1
ATOM 900 C CA . SER B 1 14 ? -7.977 13.852 6.062 1 98.5 14 SER B CA 1
ATOM 901 C C . SER B 1 14 ? -6.477 13.742 5.809 1 98.5 14 SER B C 1
ATOM 903 O O . SER B 1 14 ? -5.781 12.984 6.488 1 98.5 14 SER B O 1
ATOM 905 N N . VAL B 1 15 ? -6.008 14.492 4.797 1 98.88 15 VAL B N 1
ATOM 906 C CA . VAL B 1 15 ? -4.59 14.562 4.461 1 98.88 15 VAL B CA 1
ATOM 907 C C . VAL B 1 15 ? -4.215 15.984 4.062 1 98.88 15 VAL B C 1
ATOM 909 O O . VAL B 1 15 ? -4.941 16.641 3.305 1 98.88 15 VAL B O 1
ATOM 912 N N . PHE B 1 16 ? -3.174 16.422 4.66 1 98.75 16 PHE B N 1
ATOM 913 C CA . PHE B 1 16 ? -2.625 17.75 4.355 1 98.75 16 PHE B CA 1
ATOM 914 C C . PHE B 1 16 ? -1.127 17.656 4.098 1 98.75 16 PHE B C 1
ATOM 916 O O . PHE B 1 16 ? -0.351 17.344 5.004 1 98.75 16 PHE B O 1
ATOM 923 N N . PRO B 1 17 ? -0.743 17.953 2.838 1 98.75 17 PRO B N 1
ATOM 924 C CA . PRO B 1 17 ? 0.69 17.906 2.537 1 98.75 17 PRO B CA 1
ATOM 925 C C . PRO B 1 17 ? 1.473 19.031 3.205 1 98.75 17 PRO B C 1
ATOM 927 O O . PRO B 1 17 ? 0.993 20.172 3.271 1 98.75 17 PRO B O 1
ATOM 930 N N . LEU B 1 18 ? 2.625 18.656 3.74 1 98.06 18 LEU B N 1
ATOM 931 C CA . LEU B 1 18 ? 3.568 19.594 4.34 1 98.06 18 LEU B CA 1
ATOM 932 C C . LEU B 1 18 ? 4.863 19.656 3.533 1 98.06 18 LEU B C 1
ATOM 934 O O . LEU B 1 18 ? 4.992 18.984 2.508 1 98.06 18 LEU B O 1
ATOM 938 N N . ASP B 1 19 ? 5.766 20.5 3.961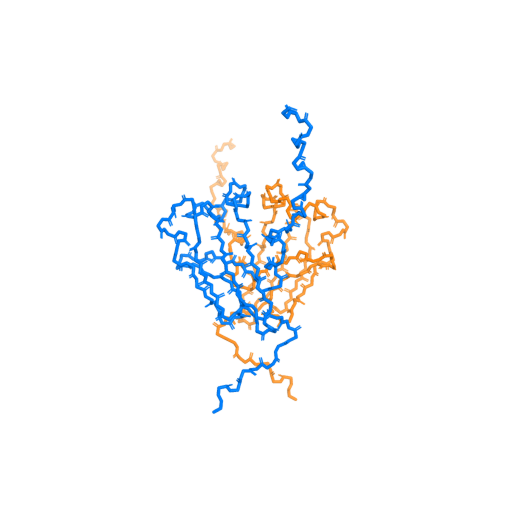 1 96.69 19 ASP B N 1
ATOM 939 C CA . ASP B 1 19 ? 7.082 20.547 3.332 1 96.69 19 ASP B CA 1
ATOM 940 C C . ASP B 1 19 ? 7.898 19.297 3.66 1 96.69 19 ASP B C 1
ATOM 942 O O . ASP B 1 19 ? 7.508 18.5 4.516 1 96.69 19 ASP B O 1
ATOM 946 N N . ASN B 1 20 ? 9 19.047 2.906 1 96.38 20 ASN B N 1
ATOM 947 C CA . ASN B 1 20 ? 9.969 17.984 3.16 1 96.38 20 ASN B CA 1
ATOM 948 C C . ASN B 1 20 ? 9.336 16.594 3.041 1 96.38 20 ASN B C 1
ATOM 950 O O . ASN B 1 20 ? 9.617 15.711 3.848 1 96.38 20 ASN B O 1
ATOM 954 N N . PHE B 1 21 ? 8.336 16.531 2.184 1 98.12 21 PHE B N 1
ATOM 955 C CA . PHE B 1 21 ? 7.711 15.266 1.817 1 98.12 21 PHE B CA 1
ATOM 956 C C . PHE B 1 21 ? 7.027 14.633 3.023 1 98.12 21 PHE B C 1
ATOM 958 O O . PHE B 1 21 ? 7.164 13.43 3.262 1 98.12 21 PHE B O 1
ATOM 965 N N . GLN B 1 22 ? 6.414 15.539 3.764 1 98.38 22 GLN B N 1
ATOM 966 C CA . GLN B 1 22 ? 5.629 15.078 4.902 1 98.38 22 GLN B CA 1
ATOM 967 C C . GLN B 1 22 ? 4.137 15.281 4.664 1 98.38 22 GLN B C 1
ATOM 969 O O . GLN B 1 22 ? 3.74 16.172 3.908 1 98.38 22 GLN B O 1
ATOM 974 N N . LEU B 1 23 ? 3.338 14.406 5.285 1 98.75 23 LEU B N 1
ATOM 975 C CA . LEU B 1 23 ? 1.884 14.516 5.281 1 98.75 23 LEU B CA 1
ATOM 976 C C . LEU B 1 23 ? 1.337 14.555 6.703 1 98.75 23 LEU B C 1
ATOM 978 O O . LEU B 1 23 ? 1.731 13.75 7.547 1 98.75 23 LEU B O 1
ATOM 982 N N . GLN B 1 24 ? 0.461 15.492 6.98 1 98.69 24 GLN B N 1
ATOM 983 C CA . GLN B 1 24 ? -0.378 15.43 8.172 1 98.69 24 GLN B CA 1
ATOM 984 C C . GLN B 1 24 ? -1.696 14.719 7.879 1 98.69 24 GLN B C 1
ATOM 986 O O . GLN B 1 24 ? -2.428 15.102 6.969 1 98.69 24 GLN B O 1
ATOM 991 N N . ILE B 1 25 ? -1.924 13.695 8.656 1 98.56 25 ILE B N 1
ATOM 992 C CA . ILE B 1 25 ? -3.168 12.977 8.414 1 98.56 25 ILE B CA 1
ATOM 993 C C . ILE B 1 25 ? -3.967 12.867 9.711 1 98.56 25 ILE B C 1
ATOM 995 O O . ILE B 1 25 ? -3.404 12.984 10.805 1 98.56 25 ILE B O 1
ATOM 999 N N . LYS B 1 26 ? -5.281 12.68 9.539 1 98.38 26 LYS B N 1
ATOM 1000 C CA . LYS B 1 26 ? -6.188 12.305 10.617 1 98.38 26 LYS B CA 1
ATOM 1001 C C . LYS B 1 26 ? -6.871 10.977 10.32 1 98.38 26 LYS B C 1
ATOM 1003 O O . LYS B 1 26 ? -7.309 10.734 9.195 1 98.38 26 LYS B O 1
ATOM 1008 N N . LEU B 1 27 ? -6.863 10.172 11.383 1 97.38 27 LEU B N 1
ATOM 1009 C CA . LEU B 1 27 ? -7.562 8.891 11.266 1 97.38 27 LEU B CA 1
ATOM 1010 C C . LEU B 1 27 ? -8.984 9 11.797 1 97.38 27 LEU B C 1
ATOM 1012 O O . LEU B 1 27 ? -9.312 9.945 12.523 1 97.38 27 LEU B O 1
ATOM 1016 N N . GLU B 1 28 ? -9.82 8.102 11.344 1 96.75 28 GLU B N 1
ATOM 1017 C CA . GLU B 1 28 ? -11.234 8.148 11.703 1 96.75 28 GLU B CA 1
ATOM 1018 C C . GLU B 1 28 ? -11.422 8.008 13.211 1 96.75 28 GLU B C 1
ATOM 1020 O O . GLU B 1 28 ? -12.469 8.375 13.75 1 96.75 28 GLU B O 1
ATOM 1025 N N . ASN B 1 29 ? -10.469 7.465 13.922 1 96.12 29 ASN B N 1
ATOM 1026 C CA . ASN B 1 29 ? -10.57 7.359 15.375 1 96.12 29 ASN B CA 1
ATOM 1027 C C . ASN B 1 29 ? -10.109 8.641 16.062 1 96.12 29 ASN B C 1
ATOM 1029 O O . ASN B 1 29 ? -10.023 8.695 17.297 1 96.12 29 ASN B O 1
ATOM 1033 N N . GLY B 1 30 ? -9.695 9.547 15.289 1 96.31 30 GLY B N 1
ATOM 1034 C CA . GLY B 1 30 ? -9.32 10.844 15.836 1 96.31 30 GLY B CA 1
ATOM 1035 C C . GLY B 1 30 ? -7.824 11.023 15.961 1 96.31 30 GLY B C 1
ATOM 1036 O O . GLY B 1 30 ? -7.348 12.141 16.188 1 96.31 30 GLY B O 1
ATOM 1037 N N . GLN B 1 31 ? -7.078 9.984 15.836 1 95.56 31 GLN B N 1
ATOM 1038 C CA . GLN B 1 31 ? -5.625 10.078 15.898 1 95.56 31 GLN B CA 1
ATOM 1039 C C . GLN B 1 31 ? -5.078 10.914 14.742 1 95.56 31 GLN B C 1
ATOM 1041 O O . GLN B 1 31 ? -5.551 10.805 13.609 1 95.56 31 GLN B O 1
ATOM 1046 N N . GLU B 1 32 ? -4.105 11.711 15.133 1 95.88 32 GLU B N 1
ATOM 1047 C CA . GLU B 1 32 ? -3.4 12.508 14.133 1 95.88 32 GLU B CA 1
ATOM 1048 C C . GLU B 1 32 ? -1.94 12.078 14.016 1 95.88 32 GLU B C 1
ATOM 1050 O O . GLU B 1 32 ? -1.28 11.828 15.023 1 95.88 32 GLU B O 1
ATOM 1055 N N . LEU B 1 33 ? -1.46 11.945 12.758 1 96.56 33 LEU B N 1
ATOM 1056 C CA . LEU B 1 33 ? -0.093 11.508 12.5 1 96.56 33 LEU B CA 1
ATOM 1057 C C . LEU B 1 33 ? 0.604 12.445 11.516 1 96.56 33 LEU B C 1
ATOM 1059 O O . LEU B 1 33 ? -0.047 13.047 10.664 1 96.56 33 LEU B O 1
ATOM 1063 N N . ILE B 1 34 ? 1.878 12.609 11.68 1 97.88 34 ILE B N 1
ATOM 1064 C CA . ILE B 1 34 ? 2.744 13.164 10.648 1 97.88 34 ILE B CA 1
ATOM 1065 C C . ILE B 1 34 ? 3.535 12.039 9.984 1 97.88 34 ILE B C 1
ATOM 1067 O O . ILE B 1 34 ? 4.305 11.336 10.648 1 97.88 34 ILE B O 1
ATOM 1071 N N . LEU B 1 35 ? 3.277 11.844 8.711 1 98.25 35 LEU B N 1
ATOM 1072 C CA . LEU B 1 35 ? 4.012 10.859 7.93 1 98.25 35 LEU B CA 1
ATOM 1073 C C . LEU B 1 35 ? 5.234 11.484 7.27 1 98.25 35 LEU B C 1
ATOM 1075 O O . LEU B 1 35 ? 5.133 12.539 6.645 1 98.25 35 LEU B O 1
ATOM 1079 N N . ASP B 1 36 ? 6.367 10.859 7.441 1 97.75 36 ASP B N 1
ATOM 1080 C CA . ASP B 1 36 ? 7.586 11.273 6.75 1 97.75 36 ASP B CA 1
ATOM 1081 C C . ASP B 1 36 ? 7.918 10.32 5.605 1 97.75 36 ASP B C 1
ATOM 1083 O O . ASP B 1 36 ? 8.273 9.164 5.84 1 97.75 36 ASP B O 1
ATOM 1087 N N . LEU B 1 37 ? 7.863 10.828 4.355 1 97.69 37 LEU B N 1
ATOM 1088 C CA . LEU B 1 37 ? 8.016 9.961 3.195 1 97.69 37 LEU B CA 1
ATOM 1089 C C . LEU B 1 37 ? 9.352 10.211 2.5 1 97.69 37 LEU B C 1
ATOM 1091 O O . LEU B 1 37 ? 9.586 9.727 1.394 1 97.69 37 LEU B O 1
ATOM 1095 N N . GLN B 1 38 ? 10.188 10.875 3.113 1 96.44 38 GLN B N 1
ATOM 1096 C CA . GLN B 1 38 ? 11.461 11.242 2.496 1 96.44 38 GLN B CA 1
ATOM 1097 C C . GLN B 1 38 ? 12.25 10.008 2.074 1 96.44 38 GLN B C 1
ATOM 1099 O O . GLN B 1 38 ? 12.664 9.891 0.919 1 96.44 38 GLN B O 1
ATOM 1104 N N . THR B 1 39 ? 12.43 9.047 2.965 1 95.38 39 THR B N 1
ATOM 1105 C CA . THR B 1 39 ? 13.258 7.875 2.717 1 95.38 39 THR B CA 1
ATOM 1106 C C . THR B 1 39 ? 12.664 7.02 1.601 1 95.38 39 THR B C 1
ATOM 1108 O O . THR B 1 39 ? 13.367 6.625 0.672 1 95.38 39 THR B O 1
ATOM 1111 N N . ILE B 1 40 ? 11.344 6.766 1.652 1 95.06 40 ILE B N 1
ATOM 1112 C CA . ILE B 1 40 ? 10.734 5.871 0.674 1 95.06 40 ILE B CA 1
ATOM 1113 C C . ILE B 1 40 ? 10.719 6.539 -0.698 1 95.06 40 ILE B C 1
ATOM 1115 O O . ILE B 1 40 ? 10.883 5.875 -1.723 1 95.06 40 ILE B O 1
ATOM 1119 N N . ILE B 1 41 ? 10.555 7.789 -0.751 1 96.62 41 ILE B N 1
ATOM 1120 C CA . ILE B 1 41 ? 10.586 8.523 -2.012 1 96.62 41 ILE B CA 1
ATOM 1121 C C . ILE B 1 41 ? 11.977 8.414 -2.631 1 96.62 41 ILE B C 1
ATOM 1123 O O . ILE B 1 41 ? 12.117 8.281 -3.85 1 96.62 41 ILE B O 1
ATOM 1127 N N . GLU B 1 42 ? 12.953 8.391 -1.871 1 94.56 42 GLU B N 1
ATOM 1128 C CA . GLU B 1 42 ? 14.328 8.336 -2.346 1 94.56 42 GLU B CA 1
ATOM 1129 C C . GLU B 1 42 ? 14.711 6.918 -2.764 1 94.56 42 GLU B C 1
ATOM 1131 O O . GLU B 1 42 ? 15.523 6.73 -3.67 1 94.56 42 GLU B O 1
ATOM 1136 N N . THR B 1 43 ? 14.094 5.945 -2.191 1 94 43 THR B N 1
ATOM 1137 C CA . THR B 1 43 ? 14.625 4.594 -2.338 1 94 43 THR B CA 1
ATOM 1138 C C . THR B 1 43 ? 13.711 3.75 -3.223 1 94 43 THR B C 1
ATOM 1140 O O . THR B 1 43 ? 14.141 2.754 -3.803 1 94 43 THR B O 1
ATOM 1143 N N . ASN B 1 44 ? 12.469 4.102 -3.311 1 93.12 44 ASN B N 1
ATOM 1144 C CA . ASN B 1 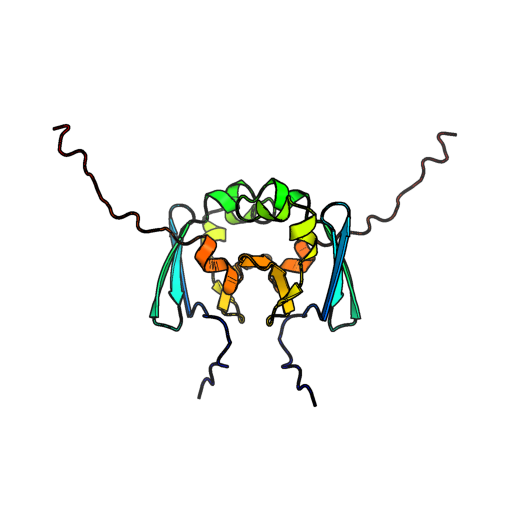44 ? 11.523 3.324 -4.105 1 93.12 44 ASN B CA 1
ATOM 1145 C C . ASN B 1 44 ? 11.305 3.947 -5.48 1 93.12 44 ASN B C 1
ATOM 1147 O O . ASN B 1 44 ? 10.695 5.012 -5.594 1 93.12 44 ASN B O 1
ATOM 1151 N N . ASP B 1 45 ? 11.648 3.23 -6.496 1 91.69 45 ASP B N 1
ATOM 1152 C CA . ASP B 1 45 ? 11.602 3.742 -7.863 1 91.69 45 ASP B CA 1
ATOM 1153 C C . ASP B 1 45 ? 10.164 3.998 -8.305 1 91.69 45 ASP B C 1
ATOM 1155 O O . ASP B 1 45 ? 9.922 4.789 -9.219 1 91.69 45 ASP B O 1
ATOM 1159 N N . ASN B 1 46 ? 9.258 3.373 -7.672 1 93.5 46 ASN B N 1
ATOM 1160 C CA . ASN B 1 46 ? 7.855 3.561 -8.039 1 93.5 46 ASN B CA 1
ATOM 1161 C C . ASN B 1 46 ? 7.332 4.922 -7.586 1 93.5 46 ASN B C 1
ATOM 1163 O O . ASN B 1 46 ? 6.258 5.352 -8.008 1 93.5 46 ASN B O 1
ATOM 1167 N N . TYR B 1 47 ? 8.094 5.605 -6.77 1 96.88 47 TYR B N 1
ATOM 1168 C CA . TYR B 1 47 ? 7.625 6.867 -6.203 1 96.88 47 TYR B CA 1
ATOM 1169 C C . TYR B 1 47 ? 8.43 8.039 -6.746 1 96.88 47 TYR B C 1
ATOM 1171 O O . TYR B 1 47 ? 8.477 9.109 -6.125 1 96.88 47 TYR B O 1
ATOM 1179 N N . TRP B 1 48 ? 9 7.898 -7.895 1 95.88 48 TRP B N 1
ATOM 1180 C CA . TRP B 1 48 ? 9.898 8.906 -8.438 1 95.88 48 TRP B CA 1
ATOM 1181 C C . TRP B 1 48 ? 9.148 10.219 -8.703 1 95.88 48 TRP B C 1
ATOM 1183 O O . TRP B 1 48 ? 9.703 11.297 -8.516 1 95.88 48 TRP B O 1
ATOM 1193 N N . ARG B 1 49 ? 7.887 10.234 -9.062 1 97.94 49 ARG B N 1
ATOM 1194 C CA . ARG B 1 49 ? 7.133 11.453 -9.344 1 97.94 49 ARG B CA 1
ATOM 1195 C C . ARG B 1 49 ? 6.926 12.273 -8.078 1 97.94 49 ARG B C 1
ATOM 1197 O O . ARG B 1 49 ? 6.762 13.492 -8.141 1 97.94 49 ARG B O 1
ATOM 1204 N N . LEU B 1 50 ? 6.969 11.609 -6.965 1 98.5 50 LEU B N 1
ATOM 1205 C CA . LEU B 1 50 ? 6.727 12.289 -5.695 1 98.5 50 LEU B CA 1
ATOM 1206 C C . LEU B 1 50 ? 7.902 13.188 -5.328 1 98.5 50 LEU B C 1
ATOM 1208 O O . LEU B 1 50 ? 7.785 14.039 -4.445 1 98.5 50 LEU B O 1
ATOM 1212 N N . LYS B 1 51 ? 8.992 13.008 -6.07 1 98 51 LYS B N 1
ATOM 1213 C CA . LYS B 1 51 ? 10.133 13.883 -5.836 1 98 51 LYS B CA 1
ATOM 1214 C C . LYS B 1 51 ? 9.82 15.32 -6.254 1 98 51 LYS B C 1
ATOM 1216 O O . LYS B 1 51 ? 10.508 16.25 -5.848 1 98 51 LYS B O 1
ATOM 1221 N N . ASN B 1 52 ? 8.828 15.406 -7.062 1 98.31 52 ASN B N 1
ATOM 1222 C CA . ASN B 1 52 ? 8.328 16.734 -7.414 1 98.31 52 ASN B CA 1
ATOM 1223 C C . ASN B 1 52 ? 7.379 17.281 -6.348 1 98.31 52 ASN B C 1
ATOM 1225 O O . ASN B 1 52 ? 6.277 16.75 -6.164 1 98.31 52 ASN B O 1
ATOM 1229 N N . PRO B 1 53 ? 7.82 18.344 -5.699 1 97.94 53 PRO B N 1
ATOM 1230 C CA . PRO B 1 53 ? 7.016 18.859 -4.586 1 97.94 53 PRO B CA 1
ATOM 1231 C C . PRO B 1 53 ? 5.602 19.25 -5.012 1 97.94 53 PRO B C 1
ATOM 1233 O O . PRO B 1 53 ? 4.652 19.094 -4.242 1 97.94 53 PRO B O 1
ATOM 1236 N N . ARG B 1 54 ? 5.457 19.797 -6.164 1 98.44 54 ARG B N 1
ATOM 1237 C CA . ARG B 1 54 ? 4.129 20.172 -6.641 1 98.44 54 ARG B CA 1
ATOM 1238 C C . ARG B 1 54 ? 3.238 18.953 -6.809 1 98.44 54 ARG B C 1
ATOM 1240 O O . ARG B 1 54 ? 2.057 18.984 -6.457 1 98.44 54 ARG B O 1
ATOM 1247 N N . TYR B 1 55 ? 3.723 17.922 -7.395 1 98.81 55 TYR B N 1
ATOM 1248 C CA . TYR B 1 55 ? 2.975 16.688 -7.543 1 98.81 55 TYR B CA 1
ATOM 1249 C C . TYR B 1 55 ? 2.711 16.047 -6.184 1 98.81 55 TYR B C 1
ATOM 1251 O O . TYR B 1 55 ? 1.607 15.555 -5.926 1 98.81 55 TYR B O 1
ATOM 1259 N N . PHE B 1 56 ? 3.742 16.062 -5.289 1 98.81 56 PHE B N 1
ATOM 1260 C CA . PHE B 1 56 ? 3.607 15.508 -3.949 1 98.81 56 PHE B CA 1
ATOM 1261 C C . PHE B 1 56 ? 2.41 16.125 -3.229 1 98.81 56 PHE B C 1
ATOM 1263 O O . PHE B 1 56 ? 1.688 15.422 -2.514 1 98.81 56 PHE B O 1
ATOM 1270 N N . ARG B 1 57 ? 2.146 17.297 -3.443 1 98.81 57 ARG B N 1
ATOM 1271 C CA . ARG B 1 57 ? 1.116 18.031 -2.721 1 98.81 57 ARG B CA 1
ATOM 1272 C C . ARG B 1 57 ? -0.276 17.656 -3.207 1 98.81 57 ARG B C 1
ATOM 1274 O O . ARG B 1 57 ? -1.28 18.094 -2.645 1 98.81 57 ARG B O 1
ATOM 1281 N N . GLN B 1 58 ? -0.383 16.859 -4.164 1 98.81 58 GLN B N 1
ATOM 1282 C CA . GLN B 1 58 ? -1.675 16.469 -4.711 1 98.81 58 GLN B CA 1
ATOM 1283 C C . GLN B 1 58 ? -2.211 15.227 -3.998 1 98.81 58 GLN B C 1
ATOM 1285 O O . GLN B 1 58 ? -3.209 14.641 -4.426 1 98.81 58 GLN B O 1
ATOM 1290 N N . ALA B 1 59 ? -1.608 14.867 -2.924 1 98.88 59 ALA B N 1
ATOM 1291 C CA . ALA B 1 59 ? -2.041 13.719 -2.135 1 98.88 59 ALA B CA 1
ATOM 1292 C C . ALA B 1 59 ? -3.516 13.836 -1.759 1 98.88 59 ALA B C 1
ATOM 1294 O O . ALA B 1 59 ? -3.984 14.914 -1.394 1 98.88 59 ALA B O 1
ATOM 1295 N N . GLN B 1 60 ? -4.211 12.68 -1.872 1 98.69 60 GLN B N 1
ATOM 1296 C CA . GLN B 1 60 ? -5.621 12.602 -1.497 1 98.69 60 GLN B CA 1
ATOM 1297 C C . GLN B 1 60 ? -5.93 11.289 -0.785 1 98.69 60 GLN B C 1
ATOM 1299 O O . GLN B 1 60 ? -5.203 10.305 -0.941 1 98.69 60 GLN B O 1
ATOM 1304 N N . ILE B 1 61 ? -7.039 11.32 -0.072 1 98.44 61 ILE B N 1
ATOM 1305 C CA . ILE B 1 61 ? -7.516 10.078 0.532 1 98.44 61 ILE B CA 1
ATOM 1306 C C . ILE B 1 61 ? -8.188 9.211 -0.531 1 98.44 61 ILE B C 1
ATOM 1308 O O . ILE B 1 61 ? -9.016 9.703 -1.304 1 98.44 61 ILE B O 1
ATOM 1312 N N . ASP B 1 62 ? -7.754 8.008 -0.537 1 96.5 62 ASP B N 1
ATOM 1313 C CA . ASP B 1 62 ? -8.391 7.117 -1.498 1 96.5 62 ASP B CA 1
ATOM 1314 C C . ASP B 1 62 ? -9.562 6.371 -0.861 1 96.5 62 ASP B C 1
ATOM 1316 O O . ASP B 1 62 ? -9.812 6.504 0.339 1 96.5 62 ASP B O 1
ATOM 1320 N N . PRO B 1 63 ? -10.406 5.629 -1.61 1 92.5 63 PRO B N 1
ATOM 1321 C CA . PRO B 1 63 ? -11.633 4.988 -1.113 1 92.5 63 PRO B CA 1
ATOM 1322 C C . PRO B 1 63 ? -11.352 3.971 -0.01 1 92.5 63 PRO B C 1
ATOM 1324 O O . PRO B 1 63 ? -12.25 3.652 0.779 1 92.5 63 PRO B O 1
ATOM 1327 N N . LEU B 1 64 ? -10.164 3.459 0.085 1 92.81 64 LEU B N 1
ATOM 1328 C CA . LEU B 1 64 ? -9.797 2.48 1.102 1 92.81 64 LEU B CA 1
ATOM 1329 C C . LEU B 1 64 ? -9.43 3.17 2.41 1 92.81 64 LEU B C 1
ATOM 1331 O O . LEU B 1 64 ? -9.305 2.514 3.447 1 92.81 64 LEU B O 1
ATOM 1335 N N . GLY B 1 65 ? -9.25 4.457 2.316 1 96.31 65 GLY B N 1
ATOM 1336 C CA . GLY B 1 65 ? -8.773 5.188 3.479 1 96.31 65 GLY B CA 1
ATOM 1337 C C . GLY B 1 65 ? -7.262 5.324 3.518 1 96.31 65 GLY B C 1
ATOM 1338 O O . GLY B 1 65 ? -6.691 5.656 4.559 1 96.31 65 GLY B O 1
ATOM 1339 N N . GLY B 1 66 ? -6.574 4.945 2.506 1 97.81 66 GLY B N 1
ATOM 1340 C CA . GLY B 1 66 ? -5.16 5.23 2.324 1 97.81 66 GLY B CA 1
ATOM 1341 C C . GLY B 1 66 ? -4.906 6.574 1.667 1 97.81 66 GLY B C 1
ATOM 1342 O O . GLY B 1 66 ? -5.715 7.496 1.79 1 97.81 66 GLY B O 1
ATOM 1343 N N . ILE B 1 67 ? -3.717 6.719 1.135 1 98.75 67 ILE B N 1
ATOM 1344 C CA . ILE B 1 67 ? -3.346 7.934 0.416 1 98.75 67 ILE B CA 1
ATOM 1345 C C . ILE B 1 67 ? -2.99 7.59 -1.028 1 98.75 67 ILE B C 1
ATOM 1347 O O . ILE B 1 67 ? -2.33 6.578 -1.287 1 98.75 67 ILE B O 1
ATOM 1351 N N . ALA B 1 68 ? -3.41 8.438 -1.928 1 98.5 68 ALA B N 1
ATOM 1352 C CA . ALA B 1 68 ? -3.125 8.203 -3.34 1 98.5 68 ALA B CA 1
ATOM 1353 C C . ALA B 1 68 ? -2.779 9.508 -4.055 1 98.5 68 ALA B C 1
ATOM 1355 O O . ALA B 1 68 ? -3.205 10.586 -3.629 1 98.5 68 ALA B O 1
ATOM 1356 N N . TRP B 1 69 ? -2.014 9.406 -5.129 1 98.62 69 TRP B N 1
ATOM 1357 C CA . TRP B 1 69 ? -1.697 10.5 -6.039 1 98.62 69 TRP B CA 1
ATOM 1358 C C . TRP B 1 69 ? -2.281 10.25 -7.426 1 98.62 69 TRP B C 1
ATOM 1360 O O . TRP B 1 69 ? -2.635 9.109 -7.754 1 98.62 69 TRP B O 1
ATOM 1370 N N . PRO B 1 70 ? -2.373 11.258 -8.25 1 98 70 PRO B N 1
ATOM 1371 C CA . PRO B 1 70 ? -3.096 11.172 -9.523 1 98 70 PRO B CA 1
ATOM 1372 C C . PRO B 1 70 ? -2.482 10.156 -10.484 1 98 70 PRO B C 1
ATOM 1374 O O . PRO B 1 70 ? -3.199 9.539 -11.273 1 98 70 PRO B O 1
ATOM 1377 N N . GLU B 1 71 ? -1.201 9.922 -10.375 1 97.25 71 GLU B N 1
ATOM 1378 C CA . GLU B 1 71 ? -0.567 9.102 -11.398 1 97.25 71 GLU B CA 1
ATOM 1379 C C . GLU B 1 71 ? -0.41 7.656 -10.938 1 97.25 71 GLU B C 1
ATOM 1381 O O . GLU B 1 71 ? 0.234 6.848 -11.609 1 97.25 71 GLU B O 1
ATOM 1386 N N . GLY B 1 72 ? -0.898 7.293 -9.773 1 95.75 72 GLY B N 1
ATOM 1387 C CA . GLY B 1 72 ? -1.017 5.879 -9.477 1 95.75 72 GLY B CA 1
ATOM 1388 C C . GLY B 1 72 ? -0.291 5.477 -8.203 1 95.75 72 GLY B C 1
ATOM 1389 O O . GLY B 1 72 ? -0.496 4.379 -7.684 1 95.75 72 GLY B O 1
ATOM 1390 N N . GLU B 1 73 ? 0.574 6.34 -7.66 1 97.12 73 GLU B N 1
ATOM 1391 C CA . GLU B 1 73 ? 1.203 6.027 -6.379 1 97.12 73 GLU B CA 1
ATOM 1392 C C . GLU B 1 73 ? 0.171 5.965 -5.258 1 97.12 73 GLU B C 1
ATOM 1394 O O . GLU B 1 73 ? -0.836 6.676 -5.293 1 97.12 73 GLU B O 1
ATOM 1399 N N . ASP B 1 74 ? 0.435 5.098 -4.289 1 97.5 74 ASP B N 1
ATOM 1400 C CA . ASP B 1 74 ? -0.484 5.047 -3.156 1 97.5 74 ASP B CA 1
ATOM 1401 C C . ASP B 1 74 ? 0.208 4.496 -1.912 1 97.5 74 ASP B C 1
ATOM 1403 O O . ASP B 1 74 ? 1.333 4 -1.99 1 97.5 74 ASP B O 1
ATOM 1407 N N . LEU B 1 75 ? -0.317 4.758 -0.791 1 97.62 75 LEU B N 1
ATOM 1408 C CA . LEU B 1 75 ? -0.049 4.168 0.517 1 97.62 75 LEU B CA 1
ATOM 1409 C C . LEU B 1 75 ? -1.299 3.496 1.075 1 97.62 75 LEU B C 1
ATOM 1411 O O . LEU B 1 75 ? -2.334 4.145 1.244 1 97.62 75 LEU B O 1
ATOM 1415 N N . SER B 1 76 ? -1.174 2.195 1.357 1 97.44 76 SER B N 1
ATOM 1416 C CA . SER B 1 76 ? -2.295 1.472 1.947 1 97.44 76 SER B CA 1
ATOM 1417 C C . SER B 1 76 ? -2.643 2.02 3.328 1 97.44 76 SER B C 1
ATOM 1419 O O . SER B 1 76 ? -1.757 2.443 4.074 1 97.44 76 SER B O 1
ATOM 1421 N N . PRO B 1 77 ? -3.992 1.963 3.637 1 97.25 77 PRO B N 1
ATOM 1422 C CA . PRO B 1 77 ? -4.352 2.375 4.996 1 97.25 77 PRO B CA 1
ATOM 1423 C C . PRO B 1 77 ? -3.613 1.575 6.07 1 97.25 77 PRO B C 1
ATOM 1425 O O . PRO B 1 77 ? -3.238 2.127 7.105 1 97.25 77 PRO B O 1
ATOM 1428 N N . THR B 1 78 ? -3.336 0.329 5.82 1 94.94 78 THR B N 1
ATOM 1429 C CA . THR B 1 78 ? -2.705 -0.539 6.809 1 94.94 78 THR B CA 1
ATOM 1430 C C . THR B 1 78 ? -1.197 -0.307 6.848 1 94.94 78 THR B C 1
ATOM 1432 O O . THR B 1 78 ? -0.521 -0.748 7.781 1 94.94 78 THR B O 1
ATOM 1435 N N . GLY B 1 79 ? -0.677 0.434 5.895 1 95.44 79 GLY B N 1
ATOM 1436 C CA . GLY B 1 79 ? 0.75 0.706 5.828 1 95.44 79 GLY B CA 1
ATOM 1437 C C . GLY B 1 79 ? 1.115 2.098 6.309 1 95.44 79 GLY B C 1
ATOM 1438 O O . GLY B 1 79 ? 2.293 2.4 6.516 1 95.44 79 GLY B O 1
ATOM 1439 N N . LEU B 1 80 ? 0.185 2.939 6.625 1 97.12 80 LEU B N 1
ATOM 1440 C CA . LEU B 1 80 ? 0.43 4.352 6.898 1 97.12 80 LEU B CA 1
ATOM 1441 C C . LEU B 1 80 ? 1.312 4.523 8.133 1 97.12 80 LEU B C 1
ATOM 1443 O O . LEU B 1 80 ? 2.209 5.367 8.148 1 97.12 80 LEU B O 1
ATOM 1447 N N . GLU B 1 81 ? 1.094 3.719 9.109 1 94.62 81 GLU B N 1
ATOM 1448 C CA . GLU B 1 81 ? 1.796 3.895 10.383 1 94.62 81 GLU B CA 1
ATOM 1449 C C . GLU B 1 81 ? 3.297 3.674 10.211 1 94.62 81 GLU B C 1
ATOM 1451 O O . GLU B 1 81 ? 4.094 4.145 11.031 1 94.62 81 GLU B O 1
ATOM 1456 N N . ARG B 1 82 ? 3.689 2.973 9.203 1 94.19 82 ARG B N 1
ATOM 1457 C CA . ARG B 1 82 ? 5.098 2.703 8.93 1 94.19 82 ARG B CA 1
ATOM 1458 C C . ARG B 1 82 ? 5.859 3.994 8.656 1 94.19 82 ARG B C 1
ATOM 1460 O O . ARG B 1 82 ? 7.082 4.047 8.82 1 94.19 82 ARG B O 1
ATOM 1467 N N . TYR B 1 83 ? 5.141 5.023 8.281 1 96.38 83 TYR B N 1
ATOM 1468 C CA . TYR B 1 83 ? 5.785 6.266 7.875 1 96.38 83 TYR B CA 1
ATOM 1469 C C . TYR B 1 83 ? 5.594 7.348 8.93 1 96.38 83 TYR B C 1
ATOM 1471 O O . TYR B 1 83 ? 6.031 8.484 8.742 1 96.38 83 TYR B O 1
ATOM 1479 N N . ALA B 1 84 ? 4.895 6.992 10.039 1 96.19 84 ALA B N 1
ATOM 1480 C CA . ALA B 1 84 ? 4.613 7.965 11.094 1 96.19 84 ALA B CA 1
ATOM 1481 C C . ALA B 1 84 ? 5.895 8.391 11.805 1 96.19 84 ALA B C 1
ATOM 1483 O O . ALA B 1 84 ? 6.723 7.551 12.164 1 96.19 84 ALA B O 1
ATOM 1484 N N . LYS B 1 85 ? 5.988 9.664 11.953 1 90.19 85 LYS B N 1
ATOM 1485 C CA . LYS B 1 85 ? 7.117 10.211 12.703 1 90.19 85 LYS B CA 1
ATOM 1486 C C . LYS B 1 85 ? 6.969 9.945 14.195 1 90.19 85 LYS B C 1
ATOM 1488 O O . LYS B 1 85 ? 5.887 10.133 14.758 1 90.19 85 LYS B O 1
ATOM 1493 N N . ILE B 1 86 ? 7.785 9.07 14.648 1 71.94 86 ILE B N 1
ATOM 1494 C CA . ILE B 1 86 ? 7.742 8.875 16.094 1 71.94 86 ILE B CA 1
ATOM 1495 C C . ILE B 1 86 ? 8.219 10.141 16.797 1 71.94 86 ILE B C 1
ATOM 1497 O O . ILE B 1 86 ? 9.258 10.703 16.453 1 71.94 86 ILE B O 1
ATOM 1501 N N . ALA B 1 87 ? 7.168 10.844 17.312 1 60.56 87 ALA B N 1
ATOM 1502 C CA . ALA B 1 87 ? 7.535 12 18.125 1 60.56 87 ALA B CA 1
ATOM 1503 C C . ALA B 1 87 ? 8.656 11.641 19.109 1 60.56 87 ALA B C 1
ATOM 1505 O O . ALA B 1 87 ? 8.578 10.633 19.812 1 60.56 87 ALA B O 1
ATOM 1506 N N . PHE B 1 88 ? 9.828 11.383 18.594 1 52.88 88 PHE B N 1
ATOM 1507 C CA . PHE B 1 88 ? 10.773 11.273 19.703 1 52.88 88 PHE B CA 1
ATOM 1508 C C . PHE B 1 88 ? 10.539 12.367 20.719 1 52.88 88 PHE B C 1
ATOM 1510 O O . PHE B 1 88 ? 10.203 13.5 20.359 1 52.88 88 PHE B O 1
ATOM 1517 N N . PRO B 1 89 ? 10.172 12.016 21.828 1 46.09 89 PRO B N 1
ATOM 1518 C CA . PRO B 1 89 ? 10.211 13.055 22.859 1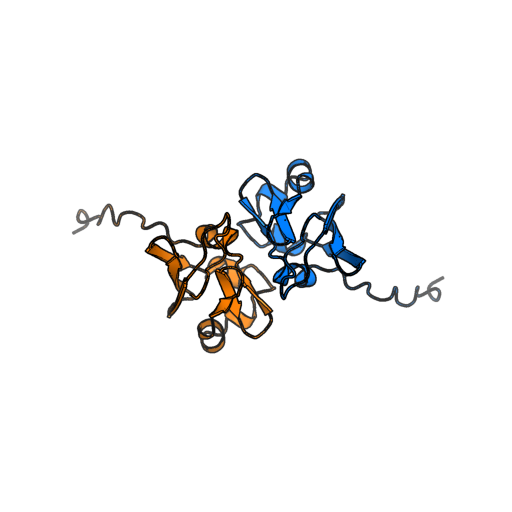 46.09 89 PRO B CA 1
ATOM 1519 C C . PRO B 1 89 ? 11.352 14.055 22.656 1 46.09 89 PRO B C 1
ATOM 1521 O O . PRO B 1 89 ? 12.453 13.656 22.266 1 46.09 89 PRO B O 1
ATOM 1524 N N . SER B 1 90 ? 11.062 15.211 22.109 1 44.41 90 SER B N 1
ATOM 1525 C CA . SER B 1 90 ? 12.109 16.203 22.312 1 44.41 90 SER B CA 1
ATOM 1526 C C . SER B 1 90 ? 12.93 15.883 23.562 1 44.41 90 SER B C 1
ATOM 1528 O O . SER B 1 90 ? 12.531 16.234 24.672 1 44.41 90 SER B O 1
ATOM 1530 N N . THR B 1 91 ? 13.266 14.812 23.906 1 43.28 91 THR B N 1
ATOM 1531 C CA . THR B 1 91 ? 14.094 14.883 25.109 1 43.28 91 THR B CA 1
ATOM 1532 C C . THR B 1 91 ? 15.094 16.031 25.016 1 43.28 91 THR B C 1
ATOM 1534 O O . THR B 1 91 ? 15.102 16.922 25.844 1 43.28 91 THR B O 1
ATOM 1537 N N . ILE B 1 92 ? 16.562 15.711 25.156 1 41.5 92 ILE B N 1
ATOM 1538 C CA . ILE B 1 92 ? 17.688 16.312 25.875 1 41.5 92 ILE B CA 1
ATOM 1539 C C . ILE B 1 92 ? 18.234 17.484 25.078 1 41.5 92 ILE B C 1
ATOM 1541 O O . ILE B 1 92 ? 18.75 17.312 23.969 1 41.5 92 ILE B O 1
ATOM 1545 N N . ASN B 1 93 ? 17.578 18.516 24.766 1 40.56 93 ASN B N 1
ATOM 1546 C CA . ASN B 1 93 ? 18.375 19.75 24.734 1 40.56 93 ASN B CA 1
ATOM 1547 C C . ASN B 1 93 ? 19.641 19.594 25.594 1 40.56 93 ASN B C 1
ATOM 1549 O O . ASN B 1 93 ? 19.562 19.297 26.781 1 40.56 93 ASN B O 1
ATOM 1553 N N . ASP B 1 94 ? 20.75 19.031 25.094 1 42.84 94 ASP B N 1
ATOM 1554 C CA . ASP B 1 94 ? 22.047 19.344 25.672 1 42.84 94 ASP B CA 1
ATOM 1555 C C . ASP B 1 94 ? 22.109 20.797 26.141 1 42.84 94 ASP B C 1
ATOM 1557 O O . ASP B 1 94 ? 22.203 21.719 25.328 1 42.84 94 ASP B O 1
ATOM 1561 N N . GLY B 1 95 ? 21.031 21.406 26.609 1 39.47 95 GLY B N 1
ATOM 1562 C CA . GLY B 1 95 ? 21.281 22.578 27.422 1 39.47 95 GLY B CA 1
ATOM 1563 C C . GLY B 1 95 ? 22.594 22.516 28.172 1 39.47 95 GLY B C 1
ATOM 1564 O O . GLY B 1 95 ? 22.922 23.406 28.969 1 39.47 95 GLY B O 1
ATOM 1565 N N . LEU B 1 96 ? 23.156 21.266 28.344 1 40.75 96 LEU B N 1
ATOM 1566 C CA . LEU B 1 96 ? 24.422 21.438 29.047 1 40.75 96 LEU B CA 1
ATOM 1567 C C . LEU B 1 96 ? 25.438 22.188 28.172 1 40.75 96 LEU B C 1
ATOM 1569 O O . LEU B 1 96 ? 26.453 22.672 28.672 1 40.75 96 LEU B O 1
ATOM 1573 N N . MET B 1 97 ? 25.219 22.172 26.797 1 37.59 97 MET B N 1
ATOM 1574 C CA . MET B 1 97 ? 26.422 22.797 26.25 1 37.59 97 MET B CA 1
ATOM 1575 C C . MET B 1 97 ? 26.344 24.312 26.344 1 37.59 97 MET B C 1
ATOM 1577 O O . MET B 1 97 ? 27.266 25.016 25.953 1 37.59 97 MET B O 1
ATOM 1581 N N . SER B 1 98 ? 25.312 24.984 26.75 1 28.19 98 SER B N 1
ATOM 1582 C CA . SER B 1 98 ? 25.75 26.344 26.984 1 28.19 98 SER B CA 1
ATOM 1583 C C . SER B 1 98 ? 26.641 26.438 28.234 1 28.19 98 SER B C 1
ATOM 1585 O O . SER B 1 98 ? 26.453 25.672 29.172 1 28.19 98 SER B O 1
#

Organism: Synechocystis sp. (strain ATCC 27184 / PCC 6803 / Kazusa) (NCBI:txid1111708)

Radius of gyration: 19.56 Å; Cα contacts (8 Å, |Δi|>4): 316; chains: 2; bounding box: 53×47×65 Å

InterPro domains:
  IPR018841 Protein of unknown function DUF2442 [PF10387] (12-84)
  IPR036782 NE0471-like, N-terminal [G3DSA:3.30.2020.10] (3-86)
  IPR036782 NE0471-like, N-terminal [SSF143880] (10-84)

Secondary structure (DSSP, 8-state):
-------SSPPEEEEEE-STTEEEEEETTS-EEEEE-HHHHHH-GGGGGGGSHHHHTT-EE-TTSSEE-TTS-EE-GGGGGGGB-----------S--/-------SSPPEEEEEE-STTEEEEEETTS-EEEEE-HHHHHH-GGGGGGGSHHHHTT-EE-TTSSEE-TTS-EE-GGGGGGGB-----------S--

Foldseek 3Di:
DVPPPDDPFWAWPDWFDDPQLWIWTAIPVGDIFIFHCNVVCVPPPVNVVCVDVVQSRQWDQDPQRWIDGPVGDTDHRVRRVVRTDDPPPPPDPCPVVD/DVPPPDDPFWAWPDWFDDPQLWIWTAIPVGDIFIFHCNVVCVPPPVNVVCVDVVQSRQWDQDPQRWIDGPVGDTDHRVRRVVRTDDPPPPPDPCVVVD

pLDDT: mean 87.19, std 20.14, range [27.45, 98.88]

Solvent-accessible surface area (backbone atoms only — not comparable to full-atom values): 11564 Å² total; per-residue (Å²): 124,89,74,71,78,85,59,99,61,68,27,43,75,45,67,42,66,49,74,85,54,23,35,41,34,31,33,72,87,65,51,70,44,46,31,52,40,52,66,55,42,74,40,28,79,83,34,53,68,51,72,38,64,76,60,42,53,53,54,37,70,38,97,78,14,18,38,30,38,94,88,56,49,70,43,38,36,84,49,48,70,79,32,42,58,72,75,59,71,79,70,78,73,67,64,69,74,106,125,87,73,70,78,84,57,102,60,70,28,41,74,43,68,42,67,51,75,84,53,23,35,40,35,31,33,73,87,66,50,71,45,46,30,52,41,52,66,55,42,73,41,30,78,84,34,54,67,52,72,37,65,75,59,42,54,53,53,36,70,39,98,78,13,20,39,30,38,93,88,57,47,69,44,38,37,84,47,48,70,82,30,41,58,71,76,60,72,84,64,79,71,68,64,71,73,109

Sequence (196 aa):
MNSQVKTPWLKAISVFPLDNFQLQIKLENGQELILDLQTIIETNDNYWRLKNPRYFRQAQIDPLGGIAWPEGEDLSPTGLERYAKIAFPSTINDGLMSMNSQVKTPWLKAISVFPLDNFQLQIKLENGQELILDLQTIIETNDNYWRLKNPRYFRQAQIDPLGGIAWPEGEDLSPTGLERYAKIAFPSTINDGLMS